Protein AF-P44178-F1 (afdb_monomer)

Mean predicted aligned error: 12.6 Å

Radius of gyration: 44.87 Å; Cα contacts (8 Å, |Δi|>4): 166; chains: 1; bounding box: 112×37×125 Å

Organism: Haemophilus influenzae (strain ATCC 51907 / DSM 11121 / KW20 / Rd) (NCBI:txid71421)

Foldseek 3Di:
DVVVVVVVVVVVVVVVVVDDDDPDDPDLVVFDQDAPVDDGDAAEDLDLPDPDRRHDYDPNSVVVNVVVVVVVVVVVVPDFDPDDDDDDDDDDDDPDDDDDPAWDWDDPDPVQVVQLFTFTFDDDPFKTWTFTDGSNDTDWIWIQTPVRFTDIPNHTDQDPVNVVVVVVVVVVVVVVVVVVVD

Secondary structure (DSSP, 8-state):
-HHHHHHHHHHHHHHHTTSS--SS---TTSSPBP-SSS--B-EEE--SS---SSEEEPHHHHHHHHHHHHHHHHHHHTSPPSSS-----S----SS----SS-EEE-SSHHHHHHT-EEEEEE-SSEEEEEEEETTEEEEEEEEETTS-EEETTEE---HHHHHHHHHHHHHHHHHHHHHT-

InterPro domains:
  IPR005068 Bacteriophage lambda, Tail fiber protein, repeat-2 [PF03406] (35-76)

Nearest PDB structures (foldseek):
  2ol7-assembly2_B  TM=6.937E-01  e=7.642E+00  Borreliella burgdorferi
  7t4q-assembly1_A  TM=5.386E-01  e=5.289E+00  Human betaherpesvirus 5

Sequence (182 aa):
MKAFLHHLQNEAKLIISLTYCVDGEFALNEIARATLQQYGIVQLSSATNSDSETEAATSKAVKTAYDKAVEAKTTADGKVGLNGNESINGEKTFENRIVAKRNIRISDSPHYASRGDYLNIGANNGDCWFEYKLSNQEIGTLRMHANGDLTYKRQKIYLKMDCWQAIHKRKLKVFTAKRKKR

Solvent-accessible surface area (backbone atoms only — not comparable to full-atom values): 11175 Å² total; per-residue (Å²): 110,72,69,60,56,55,50,54,55,52,56,52,55,61,57,41,72,78,55,77,80,81,84,73,78,89,52,78,86,78,54,48,65,29,48,99,89,38,84,52,58,62,50,79,35,67,60,80,83,68,88,61,79,54,47,41,73,32,73,65,14,55,47,54,52,49,54,52,52,51,54,52,49,58,56,54,73,74,53,84,77,96,72,85,90,83,86,82,82,78,90,82,85,75,96,61,90,85,84,70,98,57,66,49,76,47,52,98,44,73,70,39,47,74,57,32,26,27,43,39,39,43,72,61,101,54,37,36,38,48,29,40,25,54,68,70,38,86,75,48,38,42,33,44,36,77,88,70,50,40,25,48,78,86,39,76,59,73,51,76,67,55,48,50,53,53,51,51,53,51,54,49,52,55,51,53,55,56,58,74,76,106

Structure (mmCIF, N/CA/C/O backbone):
data_AF-P44178-F1
#
_entry.id   AF-P44178-F1
#
loop_
_atom_site.group_PDB
_atom_site.id
_atom_site.type_symbol
_atom_site.label_atom_id
_atom_site.label_alt_id
_atom_site.label_comp_id
_atom_site.label_asym_id
_atom_site.label_entity_id
_atom_site.label_seq_id
_atom_site.pdbx_PDB_ins_code
_atom_site.Cartn_x
_atom_site.Cartn_y
_atom_site.Cartn_z
_atom_site.occupancy
_atom_site.B_iso_or_equiv
_atom_site.auth_seq_id
_atom_site.auth_comp_id
_atom_site.auth_asym_id
_atom_site.auth_atom_id
_atom_site.pdbx_PDB_model_num
ATOM 1 N N . MET A 1 1 ? -69.342 0.543 69.132 1.00 63.81 1 MET A N 1
ATOM 2 C CA . MET A 1 1 ? -68.223 -0.429 69.065 1.00 63.81 1 MET A CA 1
ATOM 3 C C . MET A 1 1 ? -67.995 -0.967 67.646 1.00 63.81 1 MET A C 1
ATOM 5 O O . MET A 1 1 ? -66.998 -0.578 67.062 1.00 63.81 1 MET A O 1
ATOM 9 N N . LYS A 1 2 ? -68.898 -1.755 67.026 1.00 71.88 2 LYS A N 1
ATOM 10 C CA . LYS A 1 2 ? -68.687 -2.317 65.662 1.00 71.88 2 LYS A CA 1
ATOM 11 C C . LYS A 1 2 ? -68.423 -1.285 64.547 1.00 71.88 2 LYS A C 1
ATOM 13 O O . LYS A 1 2 ? -67.533 -1.500 63.737 1.00 71.88 2 LYS A O 1
ATOM 18 N N . ALA A 1 3 ? -69.146 -0.162 64.528 1.00 71.62 3 ALA A N 1
ATOM 19 C CA . ALA A 1 3 ? -68.955 0.883 63.511 1.00 71.62 3 ALA A CA 1
ATOM 20 C C . ALA A 1 3 ? -67.572 1.559 63.595 1.00 71.62 3 ALA A C 1
ATOM 22 O O . ALA A 1 3 ? -66.962 1.854 62.573 1.00 71.62 3 ALA A O 1
ATOM 23 N N . PHE A 1 4 ? -67.051 1.736 64.812 1.00 74.62 4 PHE A N 1
ATOM 24 C CA . PHE A 1 4 ? -65.716 2.291 65.037 1.00 74.62 4 PHE A CA 1
ATOM 25 C C . PHE A 1 4 ? -64.626 1.308 64.592 1.00 74.62 4 PHE A C 1
ATOM 27 O O . PHE A 1 4 ? -63.661 1.701 63.949 1.00 74.62 4 PHE A O 1
ATOM 34 N N . LEU A 1 5 ? -64.831 0.008 64.835 1.00 71.25 5 LEU A N 1
ATOM 35 C CA . LEU A 1 5 ? -63.924 -1.038 64.360 1.00 71.25 5 LEU A CA 1
ATOM 36 C C . LEU A 1 5 ? -63.833 -1.070 62.820 1.00 71.25 5 LEU A C 1
ATOM 38 O O . LEU A 1 5 ? -62.744 -1.197 62.273 1.00 71.25 5 LEU A O 1
ATOM 42 N N . HIS A 1 6 ? -64.962 -0.894 62.125 1.00 65.69 6 HIS A N 1
ATOM 43 C CA . HIS A 1 6 ? -65.018 -0.935 60.659 1.00 65.69 6 HIS A CA 1
ATOM 44 C C . HIS A 1 6 ? -64.406 0.310 59.992 1.00 65.69 6 HIS A C 1
ATOM 46 O O . HIS A 1 6 ? -63.843 0.218 58.905 1.00 65.69 6 HIS A O 1
ATOM 52 N N . HIS A 1 7 ? -64.494 1.478 60.636 1.00 73.88 7 HIS A N 1
ATOM 53 C CA . HIS A 1 7 ? -63.873 2.711 60.142 1.00 73.88 7 HIS A CA 1
ATOM 54 C C . HIS A 1 7 ? -62.340 2.654 60.244 1.00 73.88 7 HIS A C 1
ATOM 56 O O . HIS A 1 7 ? -61.647 2.935 59.270 1.00 73.88 7 HIS A O 1
ATOM 62 N N . LEU A 1 8 ? -61.825 2.162 61.375 1.00 72.38 8 LEU A N 1
ATOM 63 C CA . LEU A 1 8 ? -60.389 2.004 61.635 1.00 72.38 8 LEU A CA 1
ATOM 64 C C . LEU A 1 8 ? -59.741 0.984 60.683 1.00 72.38 8 LEU A C 1
ATOM 66 O O . LEU A 1 8 ? -58.627 1.193 60.209 1.00 72.38 8 LEU A O 1
ATOM 70 N N . GLN A 1 9 ? -60.457 -0.092 60.343 1.00 72.69 9 GLN A N 1
ATOM 71 C CA . GLN A 1 9 ? -60.005 -1.055 59.332 1.00 72.69 9 GLN A CA 1
ATOM 72 C C . GLN A 1 9 ? -59.899 -0.439 57.929 1.00 72.69 9 GLN A C 1
ATOM 74 O O . GLN A 1 9 ? -59.036 -0.846 57.154 1.00 72.69 9 GLN A O 1
ATOM 79 N N . ASN A 1 10 ? -60.750 0.535 57.594 1.00 62.62 10 ASN A N 1
ATOM 80 C CA . ASN A 1 10 ? -60.779 1.147 56.266 1.00 62.62 10 ASN A CA 1
ATOM 81 C C . ASN A 1 10 ? -59.665 2.194 56.087 1.00 62.62 10 ASN A C 1
ATOM 83 O O . ASN A 1 10 ? -59.027 2.234 55.037 1.00 62.62 10 ASN A O 1
ATOM 87 N N . GLU A 1 11 ? -59.371 2.985 57.125 1.00 58.62 11 GLU A N 1
ATOM 88 C CA . GLU A 1 11 ? -58.239 3.926 57.108 1.00 58.62 11 GLU A CA 1
ATOM 89 C C . GLU A 1 11 ? -56.886 3.200 57.097 1.00 58.62 11 GLU A C 1
ATOM 91 O O . GLU A 1 11 ? -55.988 3.580 56.346 1.00 58.62 11 GLU A O 1
ATOM 96 N N . ALA A 1 12 ? -56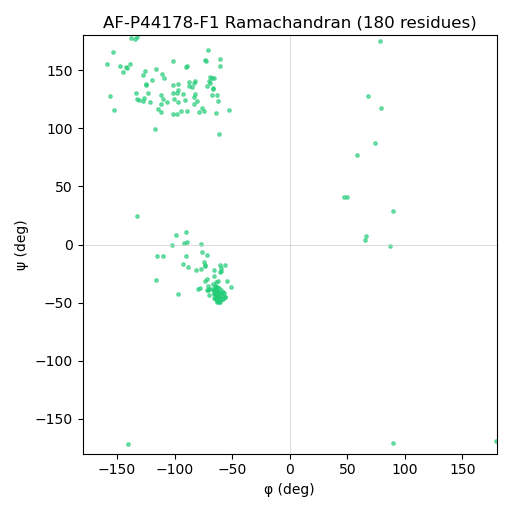.759 2.088 57.833 1.00 55.16 12 ALA A N 1
ATOM 97 C CA . ALA A 1 12 ? -55.563 1.247 57.782 1.00 55.16 12 ALA A CA 1
ATOM 98 C C . ALA A 1 12 ? -55.327 0.659 56.378 1.00 55.16 12 ALA A C 1
ATOM 100 O O . ALA A 1 12 ? -54.190 0.609 55.910 1.00 55.16 12 ALA A O 1
ATOM 101 N N . LYS A 1 13 ? -56.401 0.280 55.669 1.00 55.25 13 LYS A N 1
ATOM 102 C CA . LYS A 1 13 ? -56.328 -0.223 54.287 1.00 55.25 13 LYS A CA 1
ATOM 103 C C . LYS A 1 13 ? -55.800 0.829 53.307 1.00 55.25 13 LYS A C 1
ATOM 105 O O . LYS A 1 13 ? -55.048 0.488 52.399 1.00 55.25 13 LYS A O 1
ATOM 110 N N . LEU A 1 14 ? -56.166 2.098 53.503 1.00 51.22 14 LEU A N 1
ATOM 111 C CA . LEU A 1 14 ? -55.719 3.202 52.651 1.00 51.22 14 LEU A CA 1
ATOM 112 C C . LEU A 1 14 ? -54.228 3.527 52.863 1.00 51.22 14 LEU A C 1
ATOM 114 O O . LEU A 1 14 ? -53.526 3.844 51.906 1.00 51.22 14 LEU A O 1
ATOM 118 N N . ILE A 1 15 ? -53.734 3.416 54.101 1.00 51.62 15 ILE A N 1
ATOM 119 C CA . ILE A 1 15 ? -52.347 3.759 54.462 1.00 51.62 15 ILE A CA 1
ATOM 120 C C . ILE A 1 15 ? -51.360 2.654 54.049 1.00 51.62 15 ILE A C 1
ATOM 122 O O . ILE A 1 15 ? -50.275 2.963 53.555 1.00 51.62 15 ILE A O 1
ATOM 126 N N . ILE A 1 16 ? -51.745 1.378 54.167 1.00 48.31 16 ILE A N 1
ATOM 127 C CA . ILE A 1 16 ? -50.909 0.239 53.735 1.00 48.31 16 ILE A CA 1
ATOM 128 C C . ILE A 1 16 ? -50.724 0.237 52.205 1.00 48.31 16 ILE A C 1
ATOM 130 O O . ILE A 1 16 ? -49.679 -0.158 51.700 1.00 48.31 16 ILE A O 1
ATOM 134 N N . SER A 1 17 ? -51.673 0.790 51.440 1.00 48.38 17 SER A N 1
ATOM 135 C CA . SER A 1 17 ? -51.532 0.888 49.981 1.00 48.38 17 SER A CA 1
ATOM 136 C C . SER A 1 17 ? -50.394 1.809 49.517 1.00 48.38 17 SER A C 1
ATOM 138 O O . SER A 1 17 ? -49.956 1.667 48.377 1.00 48.38 17 SER A O 1
ATOM 140 N N . LEU A 1 18 ? -49.919 2.754 50.341 1.00 46.56 18 LEU A N 1
ATOM 141 C CA . LEU A 1 18 ? -48.827 3.653 49.939 1.00 46.56 18 LEU A CA 1
ATOM 142 C C . LEU A 1 18 ? -47.438 3.085 50.242 1.00 46.56 18 LEU A C 1
ATOM 144 O O . LEU A 1 18 ? -46.444 3.549 49.686 1.00 46.56 18 LEU A O 1
ATOM 148 N N . THR A 1 19 ? -47.357 2.102 51.136 1.00 44.50 19 THR A N 1
ATOM 149 C CA . THR A 1 19 ? -46.082 1.580 51.611 1.00 44.50 19 THR A CA 1
ATOM 150 C C . THR A 1 19 ? -46.294 0.128 52.031 1.00 44.50 19 THR A C 1
ATOM 152 O O . THR A 1 19 ? -47.012 -0.120 52.987 1.00 44.50 19 THR A O 1
ATOM 155 N N . TYR A 1 20 ? -45.632 -0.785 51.314 1.00 45.12 20 TYR A N 1
ATOM 156 C CA . TYR A 1 20 ? -45.383 -2.202 51.620 1.00 45.12 20 TYR A CA 1
ATOM 157 C C . TYR A 1 20 ? -46.554 -3.219 51.642 1.00 45.12 20 TYR A C 1
ATOM 159 O O . TYR A 1 20 ? -47.508 -3.137 52.404 1.00 45.12 20 TYR A O 1
ATOM 167 N N . CYS A 1 21 ? -46.302 -4.289 50.873 1.00 42.03 21 CYS A N 1
ATOM 168 C CA . CYS A 1 21 ? -46.842 -5.650 50.958 1.00 42.03 21 CYS A CA 1
ATOM 169 C C . CYS A 1 21 ? -48.288 -5.853 50.488 1.00 42.03 21 CYS A C 1
ATOM 171 O O . CYS A 1 21 ? -49.218 -5.888 51.287 1.00 42.03 21 CYS A O 1
ATOM 173 N N . VAL A 1 22 ? -48.461 -6.103 49.185 1.00 44.97 22 VAL A N 1
ATOM 174 C CA . VAL A 1 22 ? -49.639 -6.842 48.715 1.00 44.97 22 VAL A CA 1
ATOM 175 C C . VAL A 1 22 ? -49.405 -8.313 49.047 1.00 44.97 22 VAL A C 1
ATOM 177 O O . VAL A 1 22 ? -48.421 -8.914 48.606 1.00 44.97 22 VAL A O 1
ATOM 180 N N . ASP A 1 23 ? -50.275 -8.858 49.888 1.00 49.91 23 ASP A N 1
ATOM 181 C CA . ASP A 1 23 ? -50.425 -10.288 50.102 1.00 49.91 23 ASP A CA 1
ATOM 182 C C . ASP A 1 23 ? -50.636 -10.988 48.752 1.00 49.91 23 ASP A C 1
ATOM 184 O O . ASP A 1 23 ? -51.658 -10.778 48.106 1.00 49.91 23 ASP A O 1
ATOM 188 N N . GLY A 1 24 ? -49.691 -11.841 48.354 1.00 49.38 24 GLY A N 1
ATOM 189 C CA . GLY A 1 24 ? -49.878 -12.807 47.272 1.00 49.38 24 GLY A CA 1
ATOM 190 C C . GLY A 1 24 ? -49.761 -12.234 45.857 1.00 49.38 24 GLY A C 1
ATOM 191 O O . G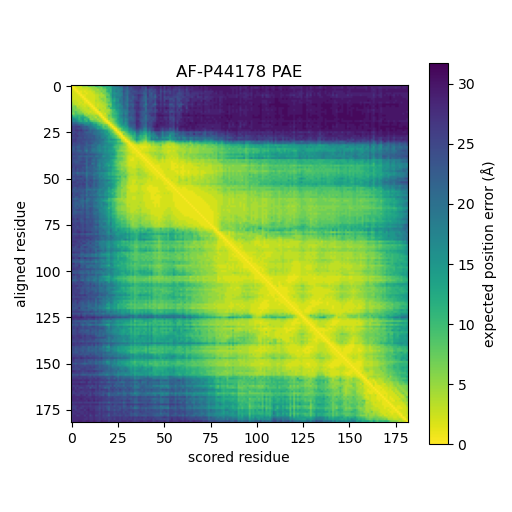LY A 1 24 ? -50.571 -11.435 45.417 1.00 49.38 24 GLY A O 1
ATOM 192 N N . GLU A 1 25 ? -48.770 -12.741 45.122 1.00 53.00 25 GLU A N 1
ATOM 193 C CA . GLU A 1 25 ? -48.766 -12.788 43.654 1.00 53.00 25 GLU A CA 1
ATOM 194 C C . GLU A 1 25 ? -48.906 -11.432 42.933 1.00 53.00 25 GLU A C 1
ATOM 196 O O . GLU A 1 25 ? -49.925 -11.150 42.314 1.00 53.00 25 GLU A O 1
ATOM 201 N N . PHE A 1 26 ? -47.825 -10.639 42.870 1.00 57.00 26 PHE A N 1
ATOM 202 C CA . PHE A 1 26 ? -47.647 -9.758 41.708 1.00 57.00 26 PHE A CA 1
ATOM 203 C C . PHE A 1 26 ? -47.539 -10.659 40.476 1.00 57.00 26 PHE A C 1
ATOM 205 O O . PHE A 1 26 ? -46.475 -11.217 40.184 1.00 57.00 26 PHE A O 1
ATOM 212 N N . ALA A 1 27 ? -48.647 -10.878 39.784 1.00 60.50 27 ALA A N 1
ATOM 213 C CA . ALA A 1 27 ? -48.617 -11.616 38.542 1.00 60.50 27 ALA A CA 1
ATOM 214 C C . ALA A 1 27 ? -47.840 -10.777 37.509 1.00 60.50 27 ALA A C 1
ATOM 216 O O . ALA A 1 27 ? -48.019 -9.567 37.393 1.00 60.50 27 ALA A O 1
ATOM 217 N N . LEU A 1 28 ? -46.931 -11.407 36.753 1.00 63.59 28 LEU A N 1
ATOM 218 C CA . LEU A 1 28 ? -46.076 -10.715 35.769 1.00 63.59 28 LEU A CA 1
ATOM 219 C C . LEU A 1 28 ? -46.873 -9.914 34.718 1.00 63.59 28 LEU A C 1
ATOM 221 O O . LEU A 1 28 ? -46.307 -9.052 34.055 1.00 63.59 28 LEU A O 1
ATOM 225 N N . ASN A 1 29 ? -48.170 -10.194 34.558 1.00 70.50 29 ASN A N 1
ATOM 226 C CA . ASN A 1 29 ? -49.093 -9.467 33.684 1.00 70.50 29 ASN A CA 1
ATOM 227 C C . ASN A 1 29 ? -49.516 -8.085 34.225 1.00 70.50 29 ASN A C 1
ATOM 229 O O . ASN A 1 29 ? -50.043 -7.293 33.447 1.00 70.50 29 ASN A O 1
ATOM 233 N N . GLU A 1 30 ? -49.299 -7.784 35.510 1.00 75.31 30 GLU A N 1
ATOM 234 C CA . GLU A 1 30 ? -49.622 -6.484 36.117 1.00 75.31 30 GLU A CA 1
ATOM 235 C C . GLU A 1 30 ? -48.546 -5.423 35.845 1.00 75.31 30 GLU A C 1
ATOM 237 O O . GLU A 1 30 ? -48.825 -4.224 35.879 1.00 75.31 30 GLU A O 1
ATOM 242 N N . ILE A 1 31 ? -47.315 -5.846 35.532 1.00 83.25 31 ILE A N 1
ATOM 243 C CA . ILE A 1 31 ? -46.226 -4.939 35.166 1.00 83.25 31 ILE A CA 1
ATOM 244 C C . ILE A 1 31 ? -46.237 -4.752 33.650 1.00 83.25 31 ILE A C 1
ATOM 246 O O . ILE A 1 31 ? -46.159 -5.708 32.879 1.00 83.25 31 ILE A O 1
ATOM 250 N N . ALA A 1 32 ? -46.313 -3.498 33.209 1.00 87.50 32 ALA A N 1
ATOM 251 C CA . ALA A 1 32 ? -46.278 -3.182 31.791 1.00 87.50 32 ALA A CA 1
ATOM 252 C C . ALA A 1 32 ? -44.971 -3.652 31.126 1.00 87.50 32 ALA A C 1
ATOM 254 O O . ALA A 1 32 ? -43.911 -3.746 31.747 1.00 87.50 32 ALA A O 1
ATOM 255 N N . ARG A 1 33 ? -45.043 -3.923 29.824 1.00 89.31 33 ARG A N 1
ATOM 256 C CA . ARG A 1 33 ? -43.863 -4.169 28.981 1.00 89.31 33 ARG A CA 1
ATOM 257 C C . ARG A 1 33 ? -43.076 -2.873 28.814 1.00 89.31 33 ARG A C 1
ATOM 259 O O . ARG A 1 33 ? -43.675 -1.817 28.617 1.00 89.31 33 ARG A O 1
ATOM 266 N N . ALA A 1 34 ? -41.750 -2.963 28.881 1.00 92.31 34 ALA A N 1
ATOM 267 C CA . ALA A 1 34 ? -40.906 -1.795 28.675 1.00 92.31 34 ALA A CA 1
ATOM 268 C C . ALA A 1 34 ? -40.990 -1.307 27.222 1.00 92.31 34 ALA A C 1
ATOM 270 O O . ALA A 1 34 ? -41.048 -2.103 26.283 1.00 92.31 34 ALA A O 1
ATOM 271 N N . THR A 1 35 ? -40.957 0.009 27.052 1.00 92.44 35 THR A N 1
ATOM 272 C CA . THR A 1 35 ? -40.792 0.695 25.766 1.00 92.44 35 THR A CA 1
ATOM 273 C C . THR A 1 35 ? -39.824 1.862 25.958 1.00 92.44 35 THR A C 1
ATOM 275 O O . THR A 1 35 ? -39.421 2.164 27.081 1.00 92.44 35 THR A O 1
ATOM 278 N N . LEU A 1 36 ? -39.497 2.589 24.888 1.00 92.06 36 LEU A N 1
ATOM 279 C CA . LEU A 1 36 ? -38.695 3.815 24.989 1.00 92.06 36 LEU A CA 1
ATOM 280 C C . LEU A 1 36 ? -39.340 4.909 25.866 1.00 92.06 36 LEU A C 1
ATOM 282 O O . LEU A 1 36 ? -38.640 5.810 26.320 1.00 92.06 36 LEU A O 1
ATOM 286 N N . GLN A 1 37 ? -40.658 4.854 26.094 1.00 93.44 37 GLN A N 1
ATOM 287 C CA . GLN A 1 37 ? -41.413 5.870 26.845 1.00 93.44 37 GLN A CA 1
ATOM 288 C C . GLN A 1 37 ? -42.022 5.344 28.152 1.00 93.44 37 GLN A C 1
ATOM 290 O O . GLN A 1 37 ? -42.523 6.129 28.954 1.00 93.44 37 GLN A O 1
ATOM 295 N N . GLN A 1 38 ? -41.999 4.029 28.375 1.00 91.25 38 GLN A N 1
ATOM 296 C CA . GLN A 1 38 ? -42.651 3.382 29.508 1.00 91.25 38 GLN A CA 1
ATOM 297 C C . GLN A 1 38 ? -41.696 2.397 30.176 1.00 91.25 38 GLN A C 1
ATOM 299 O O . GLN A 1 38 ? -41.191 1.473 29.539 1.00 91.25 38 GLN A O 1
ATOM 304 N N . TYR A 1 39 ? -41.486 2.564 31.480 1.00 90.56 39 TYR A N 1
ATOM 305 C CA . TYR A 1 39 ? -40.768 1.586 32.293 1.00 90.56 39 TYR A CA 1
ATOM 306 C C . TYR A 1 39 ? -41.549 0.269 32.375 1.00 90.56 39 TYR A C 1
ATOM 308 O O . TYR A 1 39 ? -42.777 0.277 32.467 1.00 90.56 39 TYR A O 1
ATOM 316 N N . GLY A 1 40 ? -40.842 -0.860 32.370 1.00 92.44 40 GLY A N 1
ATOM 317 C CA . GLY A 1 40 ? -41.477 -2.172 32.380 1.00 92.44 40 GLY A CA 1
ATOM 318 C C . GLY A 1 40 ? -40.499 -3.344 32.348 1.00 92.44 40 GLY A C 1
ATOM 319 O O . GLY A 1 40 ? -39.291 -3.162 32.501 1.00 92.44 40 GLY A O 1
ATOM 320 N N . ILE A 1 41 ? -41.028 -4.548 32.121 1.00 91.56 41 ILE A N 1
ATOM 321 C CA . ILE A 1 41 ? -40.237 -5.779 31.952 1.00 91.56 41 ILE A CA 1
ATOM 322 C C . ILE A 1 41 ? -39.845 -5.950 30.478 1.00 91.56 41 ILE A C 1
ATOM 324 O O . ILE A 1 41 ? -40.656 -5.712 29.581 1.00 91.56 41 ILE A O 1
ATOM 328 N N . VAL A 1 42 ? -38.609 -6.396 30.241 1.00 93.00 42 VAL A N 1
ATOM 329 C CA . VAL A 1 42 ? -38.058 -6.745 28.920 1.00 93.00 42 VAL A CA 1
ATOM 330 C C . VAL A 1 42 ? -37.829 -8.250 28.806 1.00 93.00 42 VAL A C 1
ATOM 332 O O . VAL A 1 42 ? -37.453 -8.905 29.779 1.00 93.00 42 VAL A O 1
ATOM 335 N N . GLN A 1 43 ? -37.996 -8.798 27.602 1.00 94.56 43 GLN A N 1
ATOM 336 C CA . GLN A 1 43 ? -37.511 -10.140 27.279 1.00 94.56 43 GLN A CA 1
ATOM 337 C C . GLN A 1 43 ? -36.025 -10.065 26.910 1.00 94.56 43 GLN A C 1
ATOM 339 O O . GLN A 1 43 ? -35.593 -9.144 26.220 1.00 94.56 43 GLN A O 1
ATOM 344 N N . LEU A 1 44 ? -35.221 -11.020 27.376 1.00 97.06 44 LEU A N 1
ATOM 345 C CA . LEU A 1 44 ? -33.806 -11.080 27.019 1.00 97.06 44 LEU A CA 1
ATOM 346 C C . LEU A 1 44 ? -33.613 -11.821 25.698 1.00 97.06 44 LEU A C 1
ATOM 348 O O . LEU A 1 44 ? -34.149 -12.912 25.508 1.00 97.06 44 LEU A O 1
ATOM 352 N N . SER A 1 45 ? -32.773 -11.269 24.830 1.00 97.81 45 SER A N 1
ATOM 353 C CA . SER A 1 45 ? -32.438 -11.860 23.539 1.00 97.81 45 SER A CA 1
ATOM 354 C C . SER A 1 45 ? -30.933 -12.025 23.388 1.00 97.81 45 SER A C 1
ATOM 356 O O . SER A 1 45 ? -30.143 -11.157 23.760 1.00 97.81 45 SER A O 1
ATOM 358 N N . SER A 1 46 ? -30.517 -13.175 22.857 1.00 97.81 46 SER A N 1
ATOM 359 C CA . SER A 1 46 ? -29.107 -13.447 22.534 1.00 97.81 46 SER A CA 1
ATOM 360 C C . SER A 1 46 ? -28.780 -13.234 21.053 1.00 97.81 46 SER A C 1
ATOM 362 O O . SER A 1 46 ? -27.690 -13.602 20.616 1.00 97.81 46 SER A O 1
ATOM 364 N N . ALA A 1 47 ? -29.714 -12.678 20.278 1.00 97.81 47 ALA A N 1
ATOM 365 C CA . ALA A 1 47 ? -29.483 -12.318 18.886 1.00 97.81 47 ALA A CA 1
ATOM 366 C C . ALA A 1 47 ? -28.521 -11.120 18.782 1.00 97.81 47 ALA A C 1
ATOM 368 O O . ALA A 1 47 ? -28.603 -10.178 19.565 1.00 97.81 47 ALA A O 1
ATOM 369 N N . THR A 1 48 ? -27.616 -11.147 17.800 1.00 97.06 48 THR A N 1
ATOM 370 C CA . THR A 1 48 ? -26.645 -10.065 17.527 1.00 97.06 48 THR A CA 1
ATOM 371 C C . THR A 1 48 ? -27.034 -9.182 16.340 1.00 97.06 48 THR A C 1
ATOM 373 O O . THR A 1 48 ? -26.293 -8.277 15.978 1.00 97.06 48 THR A O 1
ATOM 376 N N . ASN A 1 49 ? -28.164 -9.480 15.704 1.00 95.81 49 ASN A N 1
ATOM 377 C CA . ASN A 1 49 ? -28.710 -8.811 14.523 1.00 95.81 49 ASN A CA 1
ATOM 378 C C . ASN A 1 49 ? -30.208 -8.499 14.701 1.00 95.81 49 ASN A C 1
ATOM 380 O O . ASN A 1 49 ? -30.945 -8.475 13.721 1.00 95.81 49 ASN A O 1
ATOM 384 N N . SER A 1 50 ? -30.672 -8.374 15.950 1.00 95.19 50 SER A N 1
ATOM 385 C CA . SER A 1 50 ? -32.063 -8.028 16.246 1.00 95.19 50 SER A CA 1
ATOM 386 C C . SER A 1 50 ? -32.252 -6.518 16.157 1.00 95.19 50 SER A C 1
ATOM 388 O O . SER A 1 50 ? -31.524 -5.779 16.816 1.00 95.19 50 SER A O 1
ATOM 390 N N . ASP A 1 51 ? -33.264 -6.091 15.405 1.00 95.19 51 ASP A N 1
ATOM 391 C CA . ASP A 1 51 ? -33.747 -4.705 15.366 1.00 95.19 51 ASP A CA 1
ATOM 392 C C . ASP A 1 51 ? -34.858 -4.451 16.417 1.00 95.19 51 ASP A C 1
ATOM 394 O O . ASP A 1 51 ? -35.558 -3.443 16.359 1.00 95.19 51 ASP A O 1
ATOM 398 N N . SER A 1 52 ? -35.089 -5.386 17.355 1.00 94.19 52 SER A N 1
ATOM 399 C CA . SER A 1 52 ? -36.160 -5.278 18.360 1.00 94.19 52 SER A CA 1
ATOM 400 C C . SER A 1 52 ? -35.907 -4.150 19.361 1.00 94.19 52 SER A C 1
ATOM 402 O O . SER A 1 52 ? -34.888 -4.132 20.045 1.00 94.19 52 SER A O 1
ATOM 404 N N . GLU A 1 53 ? -36.901 -3.279 19.543 1.00 93.25 53 GLU A N 1
ATOM 405 C CA . GLU A 1 53 ? -36.920 -2.254 20.600 1.00 93.25 53 GLU A CA 1
ATOM 406 C C . GLU A 1 53 ? -37.604 -2.732 21.901 1.00 93.25 53 GLU A C 1
ATOM 408 O O . GLU A 1 53 ? -37.742 -1.966 22.852 1.00 93.25 53 GLU A O 1
ATOM 413 N N . THR A 1 54 ? -38.062 -3.991 21.954 1.00 91.81 54 THR A N 1
ATOM 414 C CA . THR A 1 54 ? -38.785 -4.567 23.117 1.00 91.81 54 THR A CA 1
ATOM 415 C C . THR A 1 54 ? -37.983 -5.622 23.879 1.00 91.81 54 THR A C 1
ATOM 417 O O . THR A 1 54 ? -38.375 -6.049 24.969 1.00 91.81 54 THR A O 1
ATOM 420 N N . GLU A 1 55 ? -36.855 -6.049 23.314 1.00 94.75 55 GLU A N 1
ATOM 421 C CA . GLU A 1 55 ? -35.953 -7.025 23.912 1.00 94.75 55 GLU A CA 1
ATOM 422 C C . GLU A 1 55 ? -34.658 -6.349 24.364 1.00 94.75 55 GLU A C 1
ATOM 424 O O . GLU A 1 55 ? -34.131 -5.471 23.686 1.00 94.75 55 GLU A O 1
ATOM 429 N N . ALA A 1 56 ? -34.102 -6.796 25.488 1.00 95.38 56 ALA A N 1
ATOM 430 C CA . ALA A 1 56 ? -32.774 -6.379 25.921 1.00 95.38 56 ALA A CA 1
ATOM 431 C C . ALA A 1 56 ? -31.716 -7.410 25.505 1.00 95.38 56 ALA A C 1
ATOM 433 O O . ALA A 1 56 ? -31.911 -8.623 25.636 1.00 95.38 56 ALA A O 1
ATOM 434 N N . ALA A 1 57 ? -30.566 -6.927 25.033 1.00 97.31 57 ALA A N 1
ATOM 435 C CA . ALA A 1 57 ? -29.443 -7.782 24.667 1.00 97.31 57 ALA A CA 1
ATOM 436 C C . ALA A 1 57 ? -28.843 -8.479 25.901 1.00 97.31 57 ALA A C 1
ATOM 438 O O . ALA A 1 57 ? -28.564 -7.847 26.922 1.00 97.31 57 ALA A O 1
ATOM 439 N N . THR A 1 58 ? -28.588 -9.785 25.801 1.00 98.12 58 THR A N 1
ATOM 440 C CA . THR A 1 58 ? -27.828 -10.515 26.826 1.00 98.12 58 THR A CA 1
ATOM 441 C C . THR A 1 58 ? -26.341 -10.158 26.777 1.00 98.12 58 THR A C 1
ATOM 443 O O . THR A 1 58 ? -25.800 -9.784 25.733 1.00 98.12 58 THR A O 1
ATOM 446 N N . SER A 1 59 ? -25.624 -10.378 27.885 1.00 98.25 59 SER A N 1
ATOM 447 C CA . SER A 1 59 ? -24.154 -10.278 27.918 1.00 98.25 59 SER A CA 1
ATOM 448 C C . SER A 1 59 ? -23.481 -11.160 26.859 1.00 98.25 59 SER A C 1
ATOM 450 O O . SER A 1 59 ? -22.442 -10.792 26.313 1.00 98.25 59 SER A O 1
ATOM 452 N N . LYS A 1 60 ? -24.101 -12.298 26.518 1.00 98.12 60 LYS A N 1
ATOM 453 C CA . LYS A 1 60 ? -23.671 -13.180 25.430 1.00 98.12 60 LYS A CA 1
ATOM 454 C C . LYS A 1 60 ? -23.744 -12.481 24.068 1.00 98.12 60 LYS A C 1
ATOM 456 O O . LYS A 1 60 ? -22.748 -12.510 23.353 1.00 98.12 60 LYS A O 1
ATOM 461 N N . ALA A 1 61 ? -24.868 -11.839 23.728 1.00 98.31 61 ALA A N 1
ATOM 462 C CA . ALA A 1 61 ? -25.003 -11.098 22.468 1.00 98.31 61 ALA A CA 1
ATOM 463 C C . ALA A 1 61 ? -23.955 -9.979 22.356 1.00 98.31 61 ALA A C 1
ATOM 465 O O . ALA A 1 61 ? -23.252 -9.885 21.349 1.00 98.31 61 ALA A O 1
ATOM 466 N N . VAL A 1 62 ? -23.786 -9.189 23.422 1.00 98.25 62 VAL A N 1
ATOM 467 C CA . VAL A 1 62 ? -22.799 -8.096 23.467 1.00 98.25 62 VAL A CA 1
ATOM 468 C C . VAL A 1 62 ? -21.376 -8.626 23.291 1.00 98.25 62 VAL A C 1
ATOM 470 O O . VAL A 1 62 ? -20.615 -8.085 22.490 1.00 98.25 62 VAL A O 1
ATOM 473 N N . LYS A 1 63 ? -21.016 -9.717 23.981 1.00 98.25 63 LYS A N 1
ATOM 474 C CA . LYS A 1 63 ? -19.692 -10.332 23.842 1.00 98.25 63 LYS A CA 1
ATOM 475 C C . LYS A 1 63 ? -19.450 -10.832 22.418 1.00 98.25 63 LYS A C 1
ATOM 477 O O . LYS A 1 63 ? -18.390 -10.571 21.866 1.00 98.25 63 LYS A O 1
ATOM 482 N N . THR A 1 64 ? -20.415 -11.515 21.806 1.00 98.31 64 THR A N 1
ATOM 483 C CA . THR A 1 64 ? -20.271 -12.002 20.426 1.00 98.31 64 THR A CA 1
ATOM 484 C C . THR A 1 64 ? -20.080 -10.855 19.429 1.00 98.31 64 THR A C 1
ATOM 486 O O . THR A 1 64 ? -19.220 -10.954 18.554 1.00 98.31 64 THR A O 1
ATOM 489 N N . ALA A 1 65 ? -20.822 -9.753 19.575 1.00 98.00 65 ALA A N 1
ATOM 490 C CA . ALA A 1 65 ? -20.641 -8.564 18.741 1.00 98.00 65 ALA A CA 1
ATOM 491 C C . ALA A 1 65 ? -19.260 -7.915 18.950 1.00 98.00 65 ALA A C 1
ATOM 493 O O . ALA A 1 65 ? -18.584 -7.567 17.982 1.00 98.00 65 ALA A O 1
ATOM 494 N N . TYR A 1 66 ? -18.812 -7.809 20.205 1.00 98.50 66 TYR A N 1
ATOM 495 C CA . TYR A 1 66 ? -17.485 -7.298 20.547 1.00 98.50 66 TYR A CA 1
ATOM 496 C C . TYR A 1 66 ? -16.364 -8.158 19.952 1.00 98.50 66 TYR A C 1
ATOM 498 O O . TYR A 1 66 ? -15.468 -7.629 19.299 1.00 98.50 66 TYR A O 1
ATOM 506 N N . ASP A 1 67 ? -16.440 -9.482 20.110 1.00 98.44 67 ASP A N 1
ATOM 507 C CA . ASP A 1 67 ? -15.446 -10.416 19.575 1.00 98.44 67 ASP A CA 1
ATOM 508 C C . ASP A 1 67 ? -15.329 -10.273 18.042 1.00 98.44 67 ASP A C 1
ATOM 510 O O . ASP A 1 67 ? -14.222 -10.235 17.503 1.00 98.44 67 ASP A O 1
ATOM 514 N N . LYS A 1 68 ? -16.459 -10.104 17.334 1.00 98.06 68 LYS A N 1
ATOM 515 C CA . LYS A 1 68 ? -16.480 -9.847 15.883 1.00 98.06 68 LYS A CA 1
ATOM 516 C C . LYS A 1 68 ? -15.856 -8.504 15.500 1.00 98.06 68 LYS A C 1
ATOM 518 O O . LYS A 1 68 ? -15.142 -8.429 14.500 1.00 98.06 68 LYS A O 1
ATOM 523 N N . ALA A 1 69 ? -16.089 -7.456 16.287 1.00 98.44 69 ALA A N 1
ATOM 524 C CA . ALA A 1 69 ? -15.465 -6.153 16.068 1.00 98.44 69 ALA A CA 1
ATOM 525 C C . ALA A 1 69 ? -13.939 -6.204 16.276 1.00 98.44 69 ALA A C 1
ATOM 527 O O . ALA A 1 69 ? -13.189 -5.617 15.494 1.00 98.44 69 ALA A O 1
ATOM 528 N N . VAL A 1 70 ? -13.470 -6.946 17.285 1.00 98.50 70 VAL A N 1
ATOM 529 C CA . VAL A 1 70 ? -12.037 -7.171 17.528 1.00 98.50 70 VAL A CA 1
ATOM 530 C C . VAL A 1 70 ? -11.402 -7.949 16.374 1.00 98.50 70 VAL A C 1
ATOM 532 O O . VAL A 1 70 ? -10.377 -7.515 15.855 1.00 98.50 70 VAL A O 1
ATOM 535 N N . GLU A 1 71 ? -12.029 -9.036 15.913 1.00 98.38 71 GLU A N 1
ATOM 536 C CA . GLU A 1 71 ? -11.568 -9.826 14.758 1.00 98.38 71 GLU A CA 1
ATOM 537 C C . GLU A 1 71 ? -11.424 -8.961 13.491 1.00 98.38 71 GLU A C 1
ATOM 539 O O . GLU A 1 71 ? -10.399 -9.008 12.798 1.00 98.38 71 GLU A O 1
ATOM 544 N N . ALA A 1 72 ? -12.426 -8.118 13.216 1.00 98.38 72 ALA A N 1
ATOM 545 C CA . ALA A 1 72 ? -12.404 -7.190 12.091 1.00 98.38 72 ALA A CA 1
ATOM 546 C C . ALA A 1 72 ? -11.269 -6.161 12.217 1.00 98.38 72 ALA A C 1
ATOM 548 O O . ALA A 1 72 ? -10.535 -5.937 11.251 1.00 98.38 72 ALA A O 1
ATOM 549 N N . LYS A 1 73 ? -11.074 -5.581 13.410 1.00 98.25 73 LYS A N 1
ATOM 550 C CA . LYS A 1 73 ? -9.984 -4.633 13.679 1.00 98.25 73 LYS A CA 1
ATOM 551 C C . LYS A 1 73 ? -8.614 -5.284 13.486 1.00 98.25 73 LYS A C 1
ATOM 553 O O . LYS A 1 73 ? -7.788 -4.738 12.765 1.00 98.25 73 LYS A O 1
ATOM 558 N N . THR A 1 74 ? -8.379 -6.457 14.073 1.00 98.06 74 THR A N 1
ATOM 559 C CA . THR A 1 74 ? -7.106 -7.182 13.932 1.00 98.06 74 THR A CA 1
ATOM 560 C C . THR A 1 74 ? -6.803 -7.510 12.473 1.00 98.06 74 THR A C 1
ATOM 562 O O . THR A 1 74 ? -5.663 -7.382 12.032 1.00 98.06 74 THR A O 1
ATOM 565 N N . THR A 1 75 ? -7.822 -7.888 11.698 1.00 97.81 75 THR A N 1
ATOM 566 C CA . THR A 1 75 ? -7.662 -8.135 10.261 1.00 97.81 75 THR A CA 1
ATOM 567 C C . THR A 1 75 ? -7.279 -6.861 9.511 1.00 97.81 75 THR A C 1
ATOM 569 O O . THR A 1 75 ? -6.397 -6.915 8.655 1.00 97.81 75 THR A O 1
ATOM 572 N N . ALA A 1 76 ? -7.918 -5.729 9.826 1.00 96.94 76 ALA A N 1
ATOM 573 C CA . ALA A 1 76 ? -7.632 -4.435 9.209 1.00 96.94 76 ALA A CA 1
ATOM 574 C C . ALA A 1 76 ? -6.222 -3.922 9.548 1.00 96.94 76 ALA A C 1
ATOM 576 O O . ALA A 1 76 ? -5.516 -3.481 8.645 1.00 96.94 76 ALA A O 1
ATOM 577 N N . ASP A 1 77 ? -5.782 -4.069 10.802 1.00 95.12 77 ASP A N 1
ATOM 578 C CA . ASP A 1 77 ? -4.442 -3.675 11.267 1.00 95.12 77 ASP A CA 1
ATOM 579 C C . ASP A 1 77 ? -3.314 -4.433 10.528 1.00 95.12 77 ASP A C 1
ATOM 581 O O . ASP A 1 77 ? -2.184 -3.957 10.447 1.00 95.12 77 ASP A O 1
ATOM 585 N N . GLY A 1 78 ? -3.608 -5.612 9.965 1.00 94.44 78 GLY A N 1
ATOM 586 C CA . GLY A 1 78 ? -2.670 -6.409 9.168 1.00 94.44 78 GLY A CA 1
ATOM 587 C C . GLY A 1 78 ? -2.653 -6.097 7.665 1.00 94.44 78 GLY A C 1
ATOM 588 O O . GLY A 1 78 ? -1.964 -6.795 6.913 1.00 94.44 78 GLY A O 1
ATOM 589 N N . LYS A 1 79 ? -3.434 -5.120 7.186 1.00 95.12 79 LYS A N 1
ATOM 590 C CA . LYS A 1 79 ? -3.477 -4.719 5.768 1.00 95.12 79 LYS A CA 1
ATOM 591 C C . LYS A 1 79 ? -2.664 -3.449 5.522 1.00 95.12 79 LYS A C 1
ATOM 593 O O . LYS A 1 79 ? -2.431 -2.656 6.421 1.00 95.12 79 LYS A O 1
ATOM 598 N N . VAL A 1 80 ? -2.258 -3.260 4.268 1.00 95.38 80 VAL A N 1
ATOM 599 C CA . VAL A 1 80 ? -1.669 -2.001 3.790 1.00 95.38 80 VAL A CA 1
ATOM 600 C C . VAL A 1 80 ? -2.782 -1.006 3.460 1.00 95.38 80 VAL A C 1
ATOM 602 O O . VAL A 1 80 ? -3.814 -1.400 2.909 1.00 95.38 80 VAL A O 1
ATOM 605 N N . GLY A 1 81 ? -2.589 0.271 3.788 1.00 94.31 81 GLY A N 1
ATOM 606 C CA . GLY A 1 81 ? -3.544 1.326 3.461 1.00 94.31 81 GLY A CA 1
ATOM 607 C C . GLY A 1 81 ? -3.602 1.661 1.966 1.00 94.31 81 GLY A C 1
ATOM 608 O O . GLY A 1 81 ? -2.757 1.261 1.164 1.00 94.31 81 GLY A O 1
ATOM 609 N N . LEU A 1 82 ? -4.632 2.422 1.579 1.00 95.12 82 LEU A N 1
ATOM 610 C CA . LEU A 1 82 ? -4.826 2.913 0.203 1.00 95.12 82 LEU A CA 1
ATOM 611 C C . LEU A 1 82 ? -4.222 4.306 -0.033 1.00 95.12 82 LEU A C 1
ATOM 613 O O . LEU A 1 82 ? -4.074 4.726 -1.179 1.00 95.12 82 LEU A O 1
ATOM 617 N N . ASN A 1 83 ? -3.916 5.037 1.040 1.00 94.12 83 ASN A N 1
ATOM 618 C CA . ASN A 1 83 ? -3.434 6.414 1.010 1.00 94.12 83 ASN A CA 1
ATOM 619 C C . ASN A 1 83 ? -2.376 6.621 2.093 1.00 94.12 83 ASN A C 1
ATOM 621 O O . ASN A 1 83 ? -2.438 5.997 3.145 1.00 94.12 83 ASN A O 1
ATOM 625 N N . GLY A 1 84 ? -1.474 7.575 1.868 1.00 94.75 84 GLY A N 1
ATOM 626 C CA . GLY A 1 84 ? -0.380 7.861 2.792 1.00 94.75 84 GLY A CA 1
ATOM 627 C C . GLY A 1 84 ? 0.874 7.045 2.491 1.00 94.75 84 GLY A C 1
ATOM 628 O O . GLY A 1 84 ? 1.001 6.427 1.433 1.00 94.75 84 GLY A O 1
ATOM 629 N N . ASN A 1 85 ? 1.836 7.122 3.407 1.00 95.06 85 ASN A N 1
ATOM 630 C CA . ASN A 1 85 ? 3.095 6.395 3.303 1.00 95.06 85 ASN A CA 1
ATOM 631 C C . ASN A 1 85 ? 2.959 5.056 4.030 1.00 95.06 85 ASN A C 1
ATOM 633 O O . ASN A 1 85 ? 2.585 5.040 5.198 1.00 95.06 85 ASN A O 1
ATOM 637 N N . GLU A 1 86 ? 3.330 3.967 3.364 1.00 95.25 86 GLU A N 1
ATOM 638 C CA . GLU A 1 86 ? 3.245 2.604 3.895 1.00 95.25 86 GLU A CA 1
ATOM 639 C C . GLU A 1 86 ? 4.638 1.965 3.943 1.00 95.25 86 GLU A C 1
ATOM 641 O O . GLU A 1 86 ? 5.444 2.147 3.026 1.00 95.25 86 GLU A O 1
ATOM 646 N N . SER A 1 87 ? 4.917 1.195 4.996 1.00 94.81 87 SER A N 1
ATOM 647 C CA . SER A 1 87 ? 6.111 0.350 5.097 1.00 94.81 87 SER A CA 1
ATOM 648 C C . SER A 1 87 ? 5.683 -1.108 5.050 1.00 94.81 87 SER A C 1
ATOM 650 O O . SER A 1 87 ? 4.891 -1.560 5.875 1.00 94.81 87 SER A O 1
ATOM 652 N N . ILE A 1 88 ? 6.186 -1.848 4.067 1.00 94.88 88 ILE A N 1
ATOM 653 C CA . ILE A 1 88 ? 5.735 -3.206 3.776 1.00 94.88 88 ILE A CA 1
ATOM 654 C C . ILE A 1 88 ? 6.886 -4.175 4.054 1.00 94.88 88 ILE A C 1
ATOM 656 O O . ILE A 1 88 ? 7.919 -4.112 3.394 1.00 94.88 88 ILE A O 1
ATOM 660 N N . ASN A 1 89 ? 6.702 -5.080 5.018 1.00 93.06 89 ASN A N 1
ATOM 661 C CA . ASN A 1 89 ? 7.703 -6.087 5.380 1.00 93.06 89 ASN A CA 1
ATOM 662 C C . ASN A 1 89 ? 7.561 -7.389 4.561 1.00 93.06 89 ASN A C 1
ATOM 664 O O . ASN A 1 89 ? 6.460 -7.772 4.144 1.00 93.06 89 ASN A O 1
ATOM 668 N N . GLY A 1 90 ? 8.677 -8.105 4.406 1.00 94.62 90 GLY A N 1
ATOM 669 C CA . GLY A 1 90 ? 8.792 -9.370 3.683 1.00 94.62 90 GLY A CA 1
ATOM 670 C C . GLY A 1 90 ? 8.849 -9.213 2.163 1.00 94.62 90 GLY A C 1
ATOM 671 O O . GLY A 1 90 ? 8.694 -8.121 1.619 1.00 94.62 90 GLY A O 1
ATOM 672 N N . GLU A 1 91 ? 9.047 -10.331 1.471 1.00 96.56 91 GLU A N 1
ATOM 673 C CA . GLU A 1 91 ? 9.028 -10.375 0.009 1.00 96.56 91 GLU A CA 1
ATOM 674 C C . GLU A 1 91 ? 7.606 -10.137 -0.530 1.00 96.56 91 GLU A C 1
ATOM 676 O O . GLU A 1 91 ? 6.611 -10.528 0.097 1.00 96.56 91 GLU A O 1
ATOM 681 N N . LYS A 1 92 ? 7.504 -9.443 -1.672 1.00 95.12 92 LYS A N 1
ATOM 682 C CA . LYS A 1 92 ? 6.238 -9.113 -2.339 1.00 95.12 92 LYS A CA 1
ATOM 683 C C . LYS A 1 92 ? 6.324 -9.407 -3.827 1.00 95.12 92 LYS A C 1
ATOM 685 O O . LYS A 1 92 ? 7.223 -8.924 -4.511 1.00 95.12 92 LYS A O 1
ATOM 690 N N . THR A 1 93 ? 5.326 -10.124 -4.325 1.00 97.44 93 THR A N 1
ATOM 691 C CA . THR A 1 93 ? 5.138 -10.408 -5.747 1.00 97.44 93 THR A CA 1
ATOM 692 C C . THR A 1 93 ? 3.926 -9.629 -6.242 1.00 97.44 93 THR A C 1
ATOM 694 O O . THR A 1 93 ? 2.839 -9.746 -5.681 1.00 97.44 93 THR A O 1
ATOM 697 N N . PHE A 1 94 ? 4.106 -8.822 -7.287 1.00 95.88 94 PHE A N 1
ATOM 698 C CA . PHE A 1 94 ? 3.006 -8.133 -7.958 1.00 95.88 94 PHE A CA 1
ATOM 699 C C . PHE A 1 94 ? 2.611 -8.934 -9.197 1.00 95.88 94 PHE A C 1
ATOM 701 O O . PHE A 1 94 ? 3.372 -9.011 -10.156 1.00 95.88 94 PHE A O 1
ATOM 708 N N . GLU A 1 95 ? 1.413 -9.515 -9.188 1.00 97.88 95 GLU A N 1
ATOM 709 C CA . GLU A 1 95 ? 0.879 -10.287 -10.323 1.00 97.88 95 GLU A CA 1
ATOM 710 C C . GLU A 1 95 ? 0.394 -9.395 -11.480 1.00 97.88 95 GLU A C 1
ATOM 712 O O . GLU A 1 95 ? 0.024 -9.878 -12.548 1.00 97.88 95 GLU A O 1
ATOM 717 N N . ASN A 1 96 ? 0.384 -8.075 -11.280 1.00 98.06 96 ASN A N 1
ATOM 718 C CA . ASN A 1 96 ? -0.056 -7.095 -12.264 1.00 98.06 96 ASN A CA 1
ATOM 719 C C . ASN A 1 96 ? 0.935 -5.922 -12.361 1.00 98.06 96 ASN A C 1
ATOM 721 O O . ASN A 1 96 ? 1.920 -5.835 -11.627 1.00 98.06 96 ASN A O 1
ATOM 725 N N . ARG A 1 97 ? 0.671 -4.995 -13.284 1.00 97.06 97 ARG A N 1
ATOM 726 C CA . ARG A 1 97 ? 1.514 -3.830 -13.557 1.00 97.06 97 ARG A CA 1
ATOM 727 C C . ARG A 1 97 ? 1.607 -2.900 -12.346 1.00 97.06 97 ARG A C 1
ATOM 729 O O . ARG A 1 97 ? 0.601 -2.393 -11.856 1.00 97.06 97 ARG A O 1
ATOM 736 N N . ILE A 1 98 ? 2.838 -2.561 -11.974 1.00 95.94 98 ILE A N 1
ATOM 737 C CA . ILE A 1 98 ? 3.143 -1.492 -11.019 1.00 95.94 98 ILE A CA 1
ATOM 738 C C . ILE A 1 98 ? 3.150 -0.151 -11.762 1.00 95.94 98 ILE A C 1
ATOM 740 O O . ILE A 1 98 ? 3.846 0.007 -12.765 1.00 95.94 98 ILE A O 1
ATOM 744 N N . VAL A 1 99 ? 2.390 0.830 -11.267 1.00 95.38 99 VAL A N 1
ATOM 745 C CA . VAL A 1 99 ? 2.370 2.202 -11.800 1.00 95.38 99 VAL A CA 1
ATOM 746 C C . VAL A 1 99 ? 2.855 3.165 -10.723 1.00 95.38 99 VAL A C 1
ATOM 748 O O .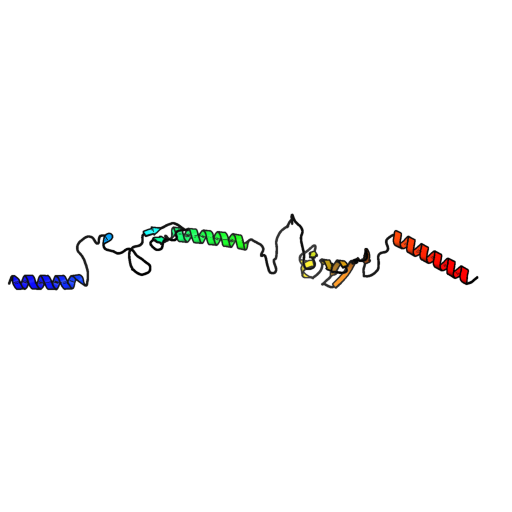 VAL A 1 99 ? 2.099 3.567 -9.841 1.00 95.38 99 VAL A O 1
ATOM 751 N N . ALA A 1 100 ? 4.125 3.558 -10.805 1.00 96.25 100 ALA A N 1
ATOM 752 C CA . ALA A 1 100 ? 4.699 4.551 -9.910 1.00 96.25 100 ALA A CA 1
ATOM 753 C C . ALA A 1 100 ? 4.502 5.962 -10.497 1.00 96.25 100 ALA A C 1
ATOM 755 O O . ALA A 1 100 ? 5.054 6.298 -11.541 1.00 96.25 100 ALA A O 1
ATOM 756 N N . LYS A 1 101 ? 3.704 6.809 -9.826 1.00 94.69 101 LYS A N 1
ATOM 757 C CA . LYS A 1 101 ? 3.511 8.231 -10.210 1.00 94.69 101 LYS A CA 1
ATOM 758 C C . LYS A 1 101 ? 4.737 9.110 -9.917 1.00 94.69 101 LYS A C 1
ATOM 760 O O . LYS A 1 101 ? 4.772 10.285 -10.270 1.00 94.69 101 LYS A O 1
ATOM 765 N N . ARG A 1 102 ? 5.714 8.547 -9.213 1.00 95.62 102 ARG A N 1
ATOM 766 C CA . ARG A 1 102 ? 7.040 9.095 -8.925 1.00 95.62 102 ARG A CA 1
ATOM 767 C C . ARG A 1 102 ? 8.060 7.991 -9.210 1.00 95.62 102 ARG A C 1
ATOM 769 O O . ARG A 1 102 ? 7.683 6.883 -9.574 1.00 95.62 102 ARG A O 1
ATOM 776 N N . ASN A 1 103 ? 9.340 8.290 -9.045 1.00 96.31 103 ASN A N 1
ATOM 777 C CA . ASN A 1 103 ? 10.411 7.324 -9.283 1.00 96.31 103 ASN A CA 1
ATOM 778 C C . ASN A 1 103 ? 10.306 6.090 -8.369 1.00 96.31 103 ASN A C 1
ATOM 780 O O . ASN A 1 103 ? 9.738 6.158 -7.277 1.00 96.31 103 ASN A O 1
ATOM 784 N N . ILE A 1 104 ? 10.952 5.002 -8.788 1.00 96.94 104 ILE A N 1
ATOM 785 C CA . ILE A 1 104 ? 11.211 3.815 -7.966 1.00 96.94 104 ILE A CA 1
ATOM 786 C C . ILE A 1 104 ? 12.667 3.877 -7.494 1.00 96.94 104 ILE A C 1
ATOM 788 O O . ILE A 1 104 ? 13.573 4.101 -8.299 1.00 96.94 104 ILE A O 1
ATOM 792 N N . ARG A 1 105 ? 12.894 3.692 -6.191 1.00 97.31 105 ARG A N 1
ATOM 793 C CA . ARG A 1 105 ? 14.232 3.639 -5.585 1.00 97.31 105 ARG A CA 1
ATOM 794 C C . ARG A 1 105 ? 14.506 2.224 -5.097 1.00 97.31 105 ARG A C 1
ATOM 796 O O . ARG A 1 105 ? 13.680 1.671 -4.378 1.00 97.31 105 ARG A O 1
ATOM 803 N N . ILE A 1 106 ? 15.645 1.661 -5.489 1.00 97.00 106 ILE A N 1
ATOM 804 C CA . ILE A 1 106 ? 16.053 0.298 -5.132 1.00 97.00 106 ILE A CA 1
ATOM 805 C C . ILE A 1 106 ? 17.443 0.355 -4.507 1.00 97.00 106 ILE A C 1
ATOM 807 O O . ILE A 1 106 ? 18.377 0.877 -5.115 1.00 97.00 106 ILE A O 1
ATOM 811 N N . SER A 1 107 ? 17.568 -0.216 -3.316 1.00 97.44 107 SER A N 1
ATOM 812 C CA . SER A 1 107 ? 18.837 -0.434 -2.625 1.00 97.44 107 SER A CA 1
ATOM 813 C C . SER A 1 107 ? 18.930 -1.910 -2.264 1.00 97.44 107 SER A C 1
ATOM 815 O O . SER A 1 107 ? 17.917 -2.559 -2.015 1.00 97.44 107 SER A O 1
ATOM 817 N N . ASP A 1 108 ? 20.142 -2.435 -2.223 1.00 95.88 108 ASP A N 1
ATOM 818 C CA . ASP A 1 108 ? 20.451 -3.799 -1.791 1.00 95.88 108 ASP A CA 1
ATOM 819 C C . ASP A 1 108 ? 20.420 -3.962 -0.260 1.00 95.88 108 ASP A C 1
ATOM 821 O O . ASP A 1 108 ? 20.247 -5.075 0.231 1.00 95.88 108 ASP A O 1
ATOM 825 N N . SER A 1 109 ? 20.562 -2.871 0.506 1.00 96.38 109 SER A N 1
ATOM 826 C CA . SER A 1 109 ? 20.507 -2.906 1.971 1.00 96.38 109 SER A CA 1
ATOM 827 C C . SER A 1 109 ? 19.737 -1.734 2.603 1.00 96.38 109 SER A C 1
ATOM 829 O O . SER A 1 109 ? 19.700 -0.629 2.046 1.00 96.38 109 SER A O 1
ATOM 831 N N . PRO A 1 110 ? 19.192 -1.918 3.826 1.00 96.00 110 PRO A N 1
ATOM 832 C CA . PRO A 1 110 ? 18.582 -0.831 4.599 1.00 96.00 110 PRO A CA 1
ATOM 833 C C . PRO A 1 110 ? 19.570 0.287 4.967 1.00 96.00 110 PRO A C 1
ATOM 835 O O . PRO A 1 110 ? 19.191 1.458 5.061 1.00 96.00 110 PRO A O 1
ATOM 838 N N . HIS A 1 111 ? 20.851 -0.054 5.156 1.00 97.44 111 HIS A N 1
ATOM 839 C CA . HIS A 1 111 ? 21.896 0.925 5.457 1.00 97.44 111 HIS A CA 1
ATOM 840 C C . HIS A 1 111 ? 22.084 1.904 4.289 1.00 97.44 111 HIS A C 1
ATOM 842 O O . HIS A 1 111 ? 22.077 3.117 4.482 1.00 97.44 111 HIS A O 1
ATOM 848 N N . TYR A 1 112 ? 22.163 1.389 3.063 1.00 97.69 112 TYR A N 1
ATOM 849 C CA . TYR A 1 112 ? 22.310 2.210 1.862 1.00 97.69 112 TYR A CA 1
ATOM 850 C C . TYR A 1 112 ? 21.022 2.963 1.511 1.00 97.69 112 TYR A C 1
ATOM 852 O O . TYR A 1 112 ? 21.077 4.159 1.218 1.00 97.69 112 TYR A O 1
ATOM 860 N N . ALA A 1 113 ? 19.855 2.331 1.674 1.00 96.50 113 ALA A N 1
ATOM 861 C CA . ALA A 1 113 ? 18.566 3.002 1.501 1.00 96.50 113 ALA A CA 1
ATOM 862 C C . ALA A 1 113 ? 18.424 4.239 2.405 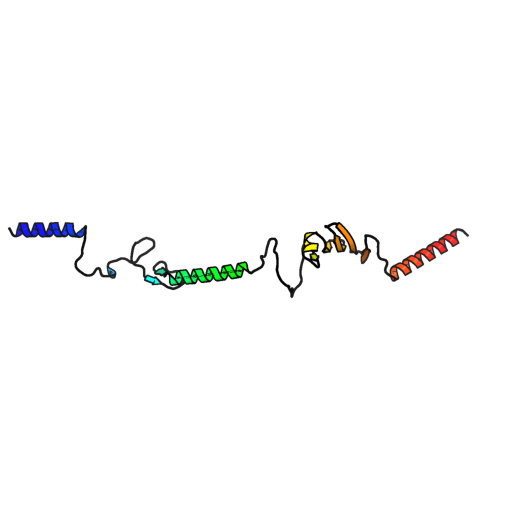1.00 96.50 113 ALA A C 1
ATOM 864 O O . ALA A 1 113 ? 18.026 5.307 1.938 1.00 96.50 113 ALA A O 1
ATOM 865 N N . SER A 1 114 ? 18.793 4.115 3.686 1.00 96.50 114 SER A N 1
ATOM 866 C CA . SER A 1 114 ? 18.693 5.215 4.656 1.00 96.50 114 SER A CA 1
ATOM 867 C C . SER A 1 114 ? 19.724 6.325 4.427 1.00 96.50 114 SER A C 1
ATOM 869 O O . SER A 1 114 ? 19.420 7.493 4.667 1.00 96.50 114 SER A O 1
ATOM 871 N N . ARG A 1 115 ? 20.907 6.001 3.888 1.00 96.88 115 ARG A N 1
ATOM 872 C CA . ARG A 1 115 ? 21.916 6.997 3.486 1.00 96.88 115 ARG A CA 1
ATOM 873 C C . ARG A 1 115 ? 21.544 7.761 2.209 1.00 96.88 115 ARG A C 1
ATOM 875 O O . ARG A 1 115 ? 22.078 8.839 1.961 1.00 96.88 115 ARG A O 1
ATOM 882 N N . GLY A 1 116 ? 20.598 7.244 1.426 1.00 97.06 116 GLY A N 1
ATOM 883 C CA . GLY A 1 116 ? 20.211 7.815 0.138 1.00 97.06 116 GLY A CA 1
ATOM 884 C C . GLY A 1 116 ? 21.027 7.272 -1.034 1.00 97.06 116 GLY A C 1
ATOM 885 O O . GLY A 1 116 ? 21.196 7.971 -2.038 1.00 97.06 116 GLY A O 1
ATOM 886 N N . ASP A 1 117 ? 21.509 6.037 -0.902 1.00 97.94 117 ASP A N 1
ATOM 887 C CA . ASP A 1 117 ? 22.217 5.309 -1.944 1.00 97.94 117 ASP A CA 1
ATOM 888 C C . ASP A 1 117 ? 21.259 4.314 -2.593 1.00 97.94 117 ASP A C 1
ATOM 890 O O . ASP A 1 117 ? 20.787 3.369 -1.954 1.00 97.94 117 ASP A O 1
ATOM 894 N N . TYR A 1 118 ? 20.921 4.542 -3.856 1.00 97.44 118 TYR A N 1
ATOM 895 C CA . TYR A 1 118 ? 19.925 3.736 -4.556 1.00 97.44 118 TYR A CA 1
ATOM 896 C C . TYR A 1 118 ? 20.085 3.830 -6.068 1.00 97.44 118 TYR A C 1
ATOM 898 O O . TYR A 1 118 ? 20.556 4.830 -6.613 1.00 97.44 118 TYR A O 1
ATOM 906 N N . LEU A 1 119 ? 19.606 2.803 -6.761 1.00 97.12 119 LEU A N 1
ATOM 907 C CA . LEU A 1 119 ? 19.208 2.915 -8.153 1.00 97.12 119 LEU A CA 1
ATOM 908 C C . LEU A 1 119 ? 17.868 3.659 -8.216 1.00 97.12 119 LEU A C 1
ATOM 910 O O . LEU A 1 119 ? 16.848 3.182 -7.722 1.00 97.12 119 LEU A O 1
ATOM 914 N N . ASN A 1 120 ? 17.878 4.840 -8.819 1.00 96.94 120 ASN A N 1
ATOM 915 C CA . ASN A 1 120 ? 16.710 5.654 -9.118 1.00 96.94 120 ASN A CA 1
ATOM 916 C C . ASN A 1 120 ? 16.244 5.349 -10.545 1.00 96.94 120 ASN A C 1
ATOM 918 O O . ASN A 1 120 ? 16.954 5.643 -11.510 1.00 96.94 120 ASN A O 1
ATOM 922 N N . ILE A 1 121 ? 15.050 4.777 -10.671 1.00 97.62 121 ILE A N 1
ATOM 923 C CA . ILE A 1 121 ? 14.401 4.488 -11.951 1.00 97.62 121 ILE A CA 1
ATOM 924 C C . ILE A 1 121 ? 13.268 5.488 -12.131 1.00 97.62 121 ILE A C 1
ATOM 926 O O . ILE A 1 121 ? 12.378 5.589 -11.281 1.00 97.62 121 ILE A O 1
ATOM 930 N N . GLY A 1 122 ? 13.300 6.244 -13.223 1.00 96.69 122 GLY A N 1
ATOM 931 C CA . GLY A 1 122 ? 12.308 7.281 -13.470 1.00 96.69 122 GLY A CA 1
ATOM 932 C C . GLY A 1 122 ? 12.104 7.574 -14.945 1.00 96.69 122 GLY A C 1
ATOM 933 O O . GLY A 1 122 ? 12.889 7.171 -15.803 1.00 96.69 122 GLY A O 1
ATOM 934 N N . ALA A 1 123 ? 11.015 8.280 -15.221 1.00 96.56 123 ALA A N 1
ATOM 935 C CA . ALA A 1 123 ? 10.694 8.793 -16.537 1.00 96.56 123 ALA A CA 1
ATOM 936 C C . ALA A 1 123 ? 9.934 10.115 -16.423 1.00 96.56 123 ALA A C 1
ATOM 938 O O . ALA A 1 123 ? 9.258 10.386 -15.428 1.00 96.56 123 ALA A O 1
ATOM 939 N N . ASN A 1 124 ? 10.055 10.940 -17.452 1.00 95.12 124 ASN A N 1
ATOM 940 C CA . ASN A 1 124 ? 9.291 12.162 -17.639 1.00 95.12 124 ASN A CA 1
ATOM 941 C C . ASN A 1 124 ? 8.915 12.314 -19.126 1.00 95.12 124 ASN A C 1
ATOM 943 O O . ASN A 1 124 ? 9.120 11.402 -19.921 1.00 95.12 124 ASN A O 1
ATOM 947 N N . ASN A 1 125 ? 8.352 13.465 -19.502 1.00 93.56 125 ASN A N 1
ATOM 948 C CA . ASN A 1 125 ? 7.893 13.729 -20.870 1.00 93.56 125 ASN A CA 1
ATOM 949 C C . ASN A 1 125 ? 9.003 13.668 -21.946 1.00 93.56 125 ASN A C 1
ATOM 951 O O . ASN A 1 125 ? 8.693 13.583 -23.128 1.00 93.56 125 ASN A O 1
ATOM 955 N N . GLY A 1 126 ? 10.280 13.752 -21.563 1.00 92.38 126 GLY A N 1
ATOM 956 C CA . GLY A 1 126 ? 11.413 13.771 -22.494 1.00 92.38 126 GLY A CA 1
ATOM 957 C C . GLY A 1 126 ? 12.353 12.576 -22.375 1.00 92.38 126 GLY A C 1
ATOM 958 O O . GLY A 1 126 ? 12.920 12.167 -23.382 1.00 92.38 126 GLY A O 1
ATOM 959 N N . ASP A 1 127 ? 12.491 11.999 -21.182 1.00 95.00 127 ASP A N 1
ATOM 960 C CA . ASP A 1 127 ? 13.539 11.029 -20.875 1.00 95.00 127 ASP A CA 1
ATOM 961 C C . ASP A 1 127 ? 13.027 9.905 -19.976 1.00 95.00 127 ASP A C 1
ATOM 963 O O . ASP A 1 127 ? 12.195 10.128 -19.094 1.00 95.00 127 ASP A O 1
ATOM 967 N N . CYS A 1 128 ? 13.633 8.726 -20.092 1.00 96.00 128 CYS A N 1
ATOM 968 C CA . CYS A 1 128 ? 13.689 7.755 -19.004 1.00 96.00 128 CYS A CA 1
ATOM 969 C C . CYS A 1 128 ? 15.136 7.526 -18.567 1.00 96.00 128 CYS A C 1
ATOM 971 O O . CYS A 1 128 ? 16.077 7.700 -19.349 1.00 96.00 128 CYS A O 1
ATOM 973 N N . TRP A 1 129 ? 15.337 7.180 -17.298 1.00 96.62 129 TRP A N 1
ATOM 974 C CA . TRP A 1 129 ? 16.674 7.029 -16.741 1.00 96.62 129 TRP A CA 1
ATOM 975 C C . TRP A 1 129 ? 16.785 5.911 -15.712 1.00 96.62 129 TRP A C 1
ATOM 977 O O . TRP A 1 129 ? 15.872 5.644 -14.928 1.00 96.62 129 TRP A O 1
ATOM 987 N N . PHE A 1 130 ? 17.982 5.330 -15.706 1.00 96.62 130 PHE 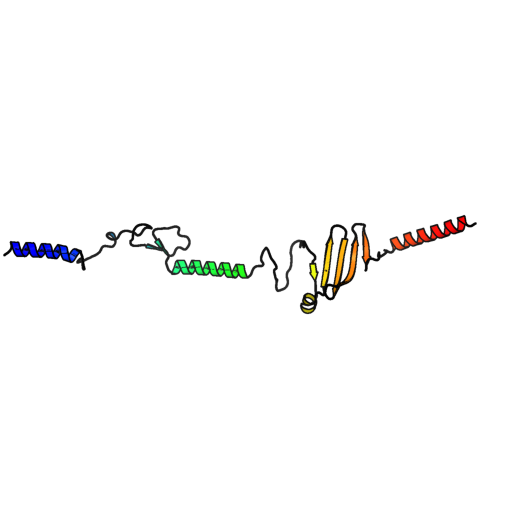A N 1
ATOM 988 C CA . PHE A 1 130 ? 18.546 4.541 -14.624 1.00 96.62 130 PHE A CA 1
ATOM 989 C C . PHE A 1 130 ? 19.714 5.339 -14.057 1.00 96.62 130 PHE A C 1
ATOM 991 O O . PHE A 1 130 ? 20.706 5.596 -14.745 1.00 96.62 130 PHE A O 1
ATOM 998 N N . GLU A 1 131 ? 19.578 5.775 -12.816 1.00 95.75 131 GLU A N 1
ATOM 999 C CA . GLU A 1 131 ? 20.531 6.671 -12.178 1.00 95.75 131 GLU A CA 1
ATOM 1000 C C . GLU A 1 131 ? 20.986 6.089 -10.848 1.00 95.75 131 GLU A C 1
ATOM 1002 O O . GLU A 1 131 ? 20.170 5.845 -9.964 1.00 95.75 131 GLU A O 1
ATOM 1007 N N . TYR A 1 132 ? 22.292 5.913 -10.680 1.00 96.56 132 TYR A N 1
ATOM 1008 C CA . TYR A 1 132 ? 22.850 5.609 -9.372 1.00 96.56 132 TYR A CA 1
ATOM 1009 C C . TYR A 1 132 ? 22.998 6.895 -8.554 1.00 96.56 132 TYR A C 1
ATOM 1011 O O . TYR A 1 132 ? 23.668 7.849 -8.978 1.00 96.56 132 TYR A O 1
ATOM 1019 N N . LYS A 1 133 ? 22.379 6.898 -7.372 1.00 96.94 133 LYS A N 1
ATOM 1020 C CA . LYS A 1 133 ? 22.537 7.923 -6.346 1.00 96.94 133 LYS A CA 1
ATOM 1021 C C . LYS A 1 133 ? 23.477 7.434 -5.249 1.00 96.94 133 LYS A C 1
ATOM 1023 O O . LYS A 1 133 ? 23.326 6.309 -4.792 1.00 96.94 133 LYS A O 1
ATOM 1028 N N . LEU A 1 134 ? 24.381 8.303 -4.804 1.00 96.62 134 LEU A N 1
ATOM 1029 C CA . LEU A 1 134 ? 25.139 8.168 -3.555 1.00 96.62 134 LEU A CA 1
ATOM 1030 C C . LEU A 1 134 ? 24.830 9.400 -2.706 1.00 96.62 134 LEU A C 1
ATOM 1032 O O . LEU A 1 134 ? 25.034 10.518 -3.175 1.00 96.62 134 LEU A O 1
ATOM 1036 N N . SER A 1 135 ? 24.315 9.229 -1.495 1.00 96.00 135 SER A N 1
ATOM 1037 C CA . SER A 1 135 ? 23.882 10.323 -0.621 1.00 96.00 135 SER A CA 1
ATOM 1038 C C . SER A 1 135 ? 22.956 11.316 -1.339 1.00 96.00 135 SER A C 1
ATOM 1040 O O . SER A 1 135 ? 23.089 12.530 -1.200 1.00 96.00 135 SER A O 1
ATOM 1042 N N . ASN A 1 136 ? 22.029 10.805 -2.158 1.00 94.50 136 ASN A N 1
ATOM 1043 C CA . ASN A 1 136 ? 21.133 11.575 -3.034 1.00 94.50 136 ASN A CA 1
ATOM 1044 C C . ASN A 1 136 ? 21.806 12.372 -4.175 1.00 94.50 136 ASN A C 1
ATOM 1046 O O . ASN A 1 136 ? 21.110 13.042 -4.944 1.00 94.50 136 ASN A O 1
ATOM 1050 N N . GLN A 1 137 ? 23.121 12.265 -4.360 1.00 95.56 137 GLN A N 1
ATOM 1051 C CA . GLN A 1 137 ? 23.841 12.870 -5.479 1.00 95.56 137 GLN A CA 1
ATOM 1052 C C . GLN A 1 137 ? 23.866 11.938 -6.698 1.00 95.56 137 GLN A C 1
ATOM 1054 O O . GLN A 1 137 ? 24.122 10.746 -6.574 1.00 95.56 137 GLN A O 1
ATOM 1059 N N . GLU A 1 138 ? 23.621 12.485 -7.893 1.00 94.50 138 GLU A N 1
ATOM 1060 C CA . GLU A 1 138 ? 23.786 11.779 -9.176 1.00 94.50 138 GLU A CA 1
ATOM 1061 C C . GLU A 1 138 ? 25.262 11.417 -9.408 1.00 94.50 138 GLU A C 1
ATOM 1063 O O . GLU A 1 138 ? 26.089 12.305 -9.615 1.00 94.50 138 GLU A O 1
ATOM 1068 N N . ILE A 1 139 ? 25.598 10.123 -9.397 1.00 93.81 139 ILE A N 1
ATOM 1069 C CA . ILE A 1 139 ? 26.968 9.646 -9.670 1.00 93.81 139 ILE A CA 1
ATOM 1070 C C . ILE A 1 139 ? 27.125 9.201 -11.123 1.00 93.81 139 ILE A C 1
ATOM 1072 O O . ILE A 1 139 ? 28.130 9.489 -11.785 1.00 93.81 139 ILE A O 1
ATOM 1076 N N . GLY A 1 140 ? 26.127 8.487 -11.632 1.00 92.56 140 GLY A N 1
ATOM 1077 C CA . GLY A 1 140 ? 26.139 7.922 -12.969 1.00 92.56 140 GLY A CA 1
ATOM 1078 C C . GLY A 1 140 ? 24.723 7.692 -13.450 1.00 92.56 140 GLY A C 1
ATOM 1079 O O . GLY A 1 140 ? 23.935 7.037 -12.773 1.00 92.56 140 GLY A O 1
ATOM 1080 N N . THR A 1 141 ? 24.433 8.214 -14.634 1.00 95.94 141 THR A N 1
ATOM 1081 C CA . THR A 1 141 ? 23.096 8.144 -15.207 1.00 95.94 141 THR A CA 1
ATOM 1082 C C . THR A 1 141 ? 23.170 7.660 -16.628 1.00 95.94 141 THR A C 1
ATOM 1084 O O . THR A 1 141 ? 23.853 8.267 -17.459 1.00 95.94 141 THR A O 1
ATOM 1087 N N . LEU A 1 142 ? 22.436 6.587 -16.883 1.00 96.56 142 LEU A N 1
ATOM 1088 C CA . LEU A 1 142 ? 22.087 6.111 -18.205 1.00 96.56 142 LEU A CA 1
ATOM 1089 C C . LEU A 1 142 ? 20.690 6.648 -18.531 1.00 96.56 142 LEU A C 1
ATOM 1091 O O . LEU A 1 142 ? 19.755 6.411 -17.766 1.00 96.56 142 LEU A O 1
ATOM 1095 N N . ARG A 1 143 ? 20.540 7.389 -19.633 1.00 95.69 143 ARG A N 1
ATOM 1096 C CA . ARG A 1 143 ? 19.236 7.915 -20.079 1.00 95.69 143 ARG A CA 1
ATOM 1097 C C . ARG A 1 143 ? 18.923 7.500 -21.497 1.00 95.69 143 ARG A C 1
ATOM 1099 O O . ARG A 1 143 ? 19.803 7.614 -22.352 1.00 95.69 143 ARG A O 1
ATOM 1106 N N . MET A 1 144 ? 17.673 7.123 -21.736 1.00 95.69 144 MET A N 1
ATOM 1107 C CA . MET A 1 144 ? 17.090 7.078 -23.071 1.00 95.69 144 MET A CA 1
ATOM 1108 C C . MET A 1 144 ? 16.230 8.323 -23.253 1.00 95.69 144 MET A C 1
ATOM 1110 O O . MET A 1 144 ? 15.344 8.602 -22.447 1.00 95.69 144 MET A O 1
ATOM 1114 N N . HIS A 1 145 ? 16.518 9.063 -24.308 1.00 94.69 145 HIS A N 1
ATOM 1115 C CA . HIS A 1 145 ? 15.798 10.268 -24.690 1.00 94.69 145 HIS A CA 1
ATOM 1116 C C . HIS A 1 145 ? 14.649 9.893 -25.630 1.00 94.69 145 HIS A C 1
ATOM 1118 O O . HIS A 1 145 ? 14.747 8.924 -26.387 1.00 94.69 145 HIS A O 1
ATOM 1124 N N . ALA A 1 146 ? 13.577 10.682 -25.653 1.00 94.94 146 ALA A N 1
ATOM 1125 C CA . ALA A 1 146 ? 12.432 10.475 -26.546 1.00 94.94 146 ALA A CA 1
ATOM 1126 C C . ALA A 1 146 ? 12.810 10.515 -28.040 1.00 94.94 146 ALA A C 1
ATOM 1128 O O . ALA A 1 146 ? 12.121 9.934 -28.874 1.00 94.94 146 ALA A O 1
ATOM 1129 N N . ASN A 1 147 ? 13.928 11.164 -28.386 1.00 91.88 147 ASN A N 1
ATOM 1130 C CA . ASN A 1 147 ? 14.480 11.173 -29.743 1.00 91.88 147 ASN A CA 1
ATOM 1131 C C . ASN A 1 147 ? 15.228 9.871 -30.119 1.00 91.88 147 ASN A C 1
ATOM 1133 O O . ASN A 1 147 ? 15.764 9.780 -31.222 1.00 91.88 147 ASN A O 1
ATOM 1137 N N . GLY A 1 148 ? 15.289 8.888 -29.214 1.00 90.56 148 GLY A N 1
ATOM 1138 C CA . GLY A 1 148 ? 15.987 7.616 -29.396 1.00 90.56 148 GLY A CA 1
ATOM 1139 C C . GLY A 1 148 ? 17.468 7.638 -29.009 1.00 90.56 148 GLY A C 1
ATOM 1140 O O . GLY A 1 148 ? 18.126 6.601 -29.094 1.00 90.56 148 GLY A O 1
ATOM 1141 N N . ASP A 1 149 ? 18.010 8.776 -28.566 1.00 92.56 149 ASP A N 1
ATOM 1142 C CA . ASP A 1 149 ? 19.399 8.847 -28.126 1.00 92.56 149 ASP A CA 1
ATOM 1143 C C . ASP A 1 149 ? 19.587 8.128 -26.788 1.00 92.56 149 ASP A C 1
ATOM 1145 O O . ASP A 1 149 ? 18.825 8.311 -25.838 1.00 92.56 149 ASP A O 1
ATOM 1149 N N . LEU A 1 150 ? 20.661 7.346 -26.692 1.00 94.31 150 LEU A N 1
ATOM 1150 C CA . LEU A 1 150 ? 21.154 6.820 -25.427 1.00 94.31 150 LEU A CA 1
ATOM 1151 C C . LEU A 1 150 ? 22.294 7.712 -24.943 1.00 94.31 150 LEU A C 1
ATOM 1153 O O . LEU A 1 150 ? 23.230 8.001 -25.691 1.00 94.31 150 LEU A O 1
ATOM 1157 N N . THR A 1 151 ? 22.250 8.137 -23.686 1.00 94.62 151 THR A N 1
ATOM 1158 C CA . THR A 1 151 ? 23.322 8.939 -23.088 1.00 94.62 151 THR A CA 1
ATOM 1159 C C . THR A 1 151 ? 23.812 8.337 -21.787 1.00 94.62 151 THR A C 1
ATOM 1161 O O . THR A 1 151 ? 23.028 7.805 -21.005 1.00 94.62 151 THR A O 1
ATOM 1164 N N . TYR A 1 152 ? 25.107 8.486 -21.533 1.00 95.19 152 TYR A N 1
ATOM 1165 C CA . TYR A 1 152 ? 25.711 8.250 -20.230 1.00 95.19 152 TYR A CA 1
ATOM 1166 C C . TYR A 1 152 ? 26.436 9.510 -19.779 1.00 95.19 152 TYR A C 1
ATOM 1168 O O . TYR A 1 152 ? 27.184 10.103 -20.556 1.00 95.19 152 TYR A O 1
ATOM 1176 N N . LYS A 1 153 ? 26.183 9.966 -18.545 1.00 91.12 153 LYS A N 1
ATOM 1177 C CA . LYS A 1 153 ? 26.721 11.244 -18.030 1.00 91.12 153 LYS A CA 1
ATOM 1178 C C . LYS A 1 153 ? 26.540 12.407 -19.022 1.00 91.12 153 LYS A C 1
ATOM 1180 O O . LYS A 1 153 ? 27.436 13.226 -19.211 1.00 91.12 153 LYS A O 1
ATOM 1185 N N . ARG A 1 154 ? 25.369 12.464 -19.671 1.00 88.06 154 ARG A N 1
ATOM 1186 C CA . ARG A 1 154 ? 24.989 13.475 -20.683 1.00 88.06 154 ARG A CA 1
ATOM 1187 C C . ARG A 1 154 ? 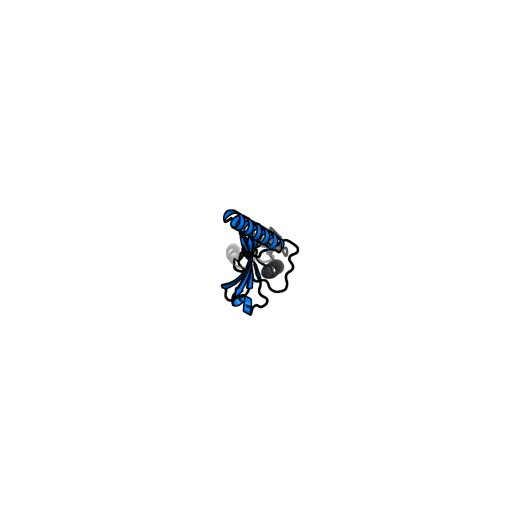25.787 13.431 -21.990 1.00 88.06 154 ARG A C 1
ATOM 1189 O O . ARG A 1 154 ? 25.611 14.300 -22.837 1.00 88.06 154 ARG A O 1
ATOM 1196 N N . GLN A 1 155 ? 26.634 12.428 -22.188 1.00 91.88 155 GLN A N 1
ATOM 1197 C CA . GLN A 1 155 ? 27.301 12.195 -23.462 1.00 91.88 155 GLN A CA 1
ATOM 1198 C C . GLN A 1 155 ? 26.536 11.137 -24.245 1.00 91.88 155 GLN A C 1
ATOM 1200 O O . GLN A 1 155 ? 26.180 10.094 -23.697 1.00 91.88 155 GLN A O 1
ATOM 1205 N N . LYS A 1 156 ? 26.287 11.404 -25.528 1.00 92.12 156 LYS A N 1
ATOM 1206 C CA . LYS A 1 156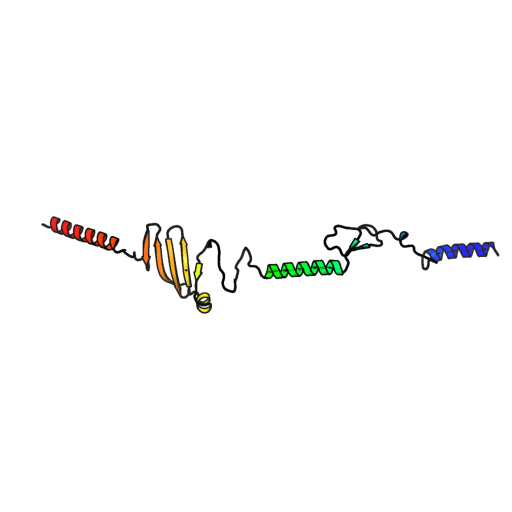 ? 25.665 10.436 -26.431 1.00 92.12 156 LYS A CA 1
ATOM 1207 C C . LYS A 1 156 ? 26.555 9.204 -26.564 1.00 92.12 156 LYS A C 1
ATOM 1209 O O . LYS A 1 156 ? 27.719 9.310 -26.948 1.00 92.12 156 LYS A O 1
ATOM 1214 N N . ILE A 1 157 ? 25.986 8.045 -26.259 1.00 92.69 157 ILE A N 1
ATOM 1215 C CA . ILE A 1 157 ? 26.576 6.756 -26.589 1.00 92.69 157 ILE A CA 1
ATOM 1216 C C . ILE A 1 157 ? 26.283 6.526 -28.069 1.00 92.69 157 ILE A C 1
ATOM 1218 O O . ILE A 1 157 ? 25.131 6.397 -28.473 1.00 92.69 157 ILE A O 1
ATOM 1222 N N . TYR A 1 158 ? 27.332 6.507 -28.885 1.00 89.38 158 TYR A N 1
ATOM 1223 C CA . TYR A 1 158 ? 27.207 6.194 -30.303 1.00 89.38 158 TYR A CA 1
ATOM 1224 C C . TYR A 1 158 ? 27.202 4.682 -30.489 1.00 89.38 158 TYR A C 1
ATOM 1226 O O . TYR A 1 158 ? 28.167 4.000 -30.133 1.00 89.38 158 TYR A O 1
ATOM 1234 N N . LEU A 1 159 ? 26.132 4.156 -31.081 1.00 86.12 159 LEU A N 1
ATOM 1235 C CA . LEU A 1 159 ? 26.101 2.760 -31.490 1.00 86.12 159 LEU A CA 1
ATOM 1236 C C . LEU A 1 159 ? 26.991 2.576 -32.729 1.00 86.12 159 LEU A C 1
ATOM 1238 O O . LEU A 1 159 ? 27.279 3.521 -33.468 1.00 86.12 159 LEU A O 1
ATOM 1242 N N . LYS A 1 160 ? 27.443 1.342 -32.984 1.00 85.88 160 LYS A N 1
ATOM 1243 C CA . LYS A 1 160 ? 28.404 1.029 -34.064 1.00 85.88 160 LYS A CA 1
ATOM 1244 C C . LYS A 1 160 ? 27.989 1.602 -35.430 1.00 85.88 160 LYS A C 1
ATOM 1246 O O . LYS A 1 160 ? 28.843 2.054 -36.193 1.00 85.88 160 LYS A O 1
ATOM 1251 N N . MET A 1 161 ? 26.689 1.614 -35.724 1.00 85.19 161 MET A N 1
ATOM 1252 C CA . MET A 1 161 ? 26.132 2.125 -36.979 1.00 85.19 161 MET A CA 1
ATOM 1253 C C . MET A 1 161 ? 26.233 3.656 -37.081 1.00 85.19 161 MET A C 1
ATOM 1255 O O . MET A 1 161 ? 26.625 4.178 -38.128 1.00 85.19 161 MET A O 1
ATOM 1259 N N . ASP A 1 162 ? 26.003 4.368 -35.976 1.00 84.56 162 ASP A N 1
ATOM 1260 C CA . ASP A 1 162 ? 26.173 5.823 -35.895 1.00 84.56 162 ASP A CA 1
ATOM 1261 C C . ASP A 1 162 ? 27.637 6.209 -36.071 1.00 84.56 162 ASP A C 1
ATOM 1263 O O . ASP A 1 162 ? 27.956 7.140 -36.812 1.00 84.56 162 ASP A O 1
ATOM 1267 N N . CYS A 1 163 ? 28.538 5.450 -35.439 1.00 83.12 163 CYS A N 1
ATOM 1268 C CA . CYS A 1 163 ? 29.979 5.618 -35.596 1.00 83.12 163 CYS A CA 1
ATOM 1269 C C . CYS A 1 163 ? 30.395 5.467 -37.061 1.00 83.12 163 CYS A C 1
ATOM 1271 O O . CYS A 1 163 ? 31.121 6.314 -37.583 1.00 83.12 163 CYS A O 1
ATOM 1273 N N . TRP A 1 164 ? 29.913 4.428 -37.751 1.00 86.81 164 TRP A N 1
ATOM 1274 C CA . TRP A 1 164 ? 30.226 4.215 -39.164 1.00 86.81 164 TRP A CA 1
ATOM 1275 C C . TRP A 1 164 ? 29.749 5.392 -40.023 1.00 86.81 164 TRP A C 1
ATOM 1277 O O . TRP A 1 164 ? 30.550 5.954 -40.774 1.00 86.81 164 TRP A O 1
ATOM 1287 N N . GLN A 1 165 ? 28.496 5.831 -39.865 1.00 88.94 165 GLN A N 1
ATOM 1288 C CA . GLN A 1 165 ? 27.937 6.957 -40.622 1.00 88.94 165 GLN A CA 1
ATOM 1289 C C . GLN A 1 165 ? 28.655 8.280 -40.317 1.00 88.94 165 GLN A C 1
ATOM 1291 O O . GLN A 1 165 ? 28.955 9.061 -41.224 1.00 88.94 165 GLN A O 1
ATOM 1296 N N . ALA A 1 166 ? 28.987 8.530 -39.049 1.00 87.12 166 ALA A N 1
ATOM 1297 C CA . ALA A 1 166 ? 29.725 9.716 -38.626 1.00 87.12 166 ALA A CA 1
ATOM 1298 C C . ALA A 1 166 ? 31.147 9.741 -39.211 1.00 87.12 166 ALA A C 1
ATOM 1300 O O . ALA A 1 166 ? 31.596 10.783 -39.699 1.00 87.12 166 ALA A O 1
ATOM 1301 N N . ILE A 1 167 ? 31.841 8.597 -39.223 1.00 89.00 167 ILE A N 1
ATOM 1302 C CA . ILE A 1 167 ? 33.176 8.459 -39.818 1.00 89.00 167 ILE A CA 1
ATOM 1303 C C . ILE A 1 167 ? 33.113 8.653 -41.338 1.00 89.00 167 ILE A C 1
ATOM 1305 O O . ILE A 1 167 ? 33.919 9.415 -41.874 1.00 89.00 167 ILE A O 1
ATOM 1309 N N . HIS A 1 168 ? 32.156 8.036 -42.038 1.00 93.25 168 HIS A N 1
ATOM 1310 C CA . HIS A 1 168 ? 32.015 8.183 -43.494 1.00 93.25 168 HIS A CA 1
ATOM 1311 C C . HIS A 1 168 ? 31.694 9.627 -43.891 1.00 93.25 168 HIS A C 1
ATOM 1313 O O . HIS A 1 168 ? 32.357 10.178 -44.772 1.00 93.25 168 HIS A O 1
ATOM 1319 N N . LYS A 1 169 ? 30.773 10.295 -43.180 1.00 91.69 169 LYS A N 1
ATOM 1320 C CA . LYS A 1 169 ? 30.483 11.725 -43.387 1.00 91.69 169 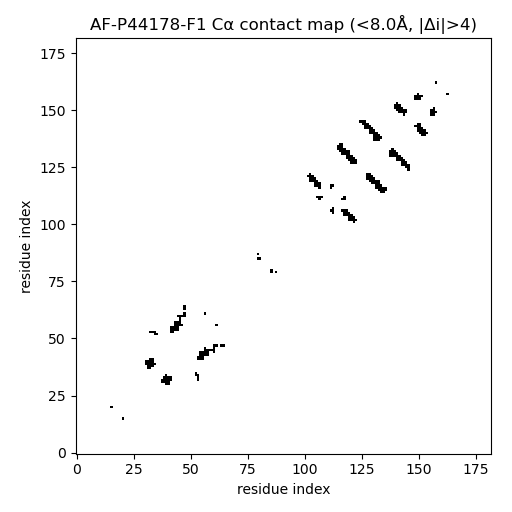LYS A CA 1
ATOM 1321 C C . LYS A 1 169 ? 31.714 12.606 -43.149 1.00 91.69 169 LYS A C 1
ATOM 1323 O O . LYS A 1 169 ? 31.954 13.532 -43.925 1.00 91.69 169 LYS A O 1
ATOM 1328 N N . ARG A 1 170 ? 32.517 12.332 -42.110 1.00 92.69 170 ARG A N 1
ATOM 1329 C CA . ARG A 1 170 ? 33.776 13.061 -41.854 1.00 92.69 170 ARG A CA 1
ATOM 1330 C C . ARG A 1 170 ? 34.801 12.831 -42.966 1.00 92.69 170 ARG A C 1
ATOM 1332 O O . ARG A 1 170 ? 35.363 13.805 -43.462 1.00 92.69 170 ARG A O 1
ATOM 1339 N N . LYS A 1 171 ? 35.001 11.582 -43.400 1.00 91.50 171 LYS A N 1
ATOM 1340 C CA . LYS A 1 171 ? 35.899 11.243 -44.518 1.00 91.50 171 LYS A CA 1
ATOM 1341 C C . LYS A 1 171 ? 35.488 11.962 -45.808 1.00 91.50 171 LYS A C 1
ATOM 1343 O O . LYS A 1 171 ? 36.345 12.562 -46.455 1.00 91.50 171 LYS A O 1
ATOM 1348 N N . LEU A 1 172 ? 34.192 11.984 -46.131 1.00 91.56 172 LEU A N 1
ATOM 1349 C CA . LEU A 1 172 ? 33.666 12.674 -47.312 1.00 91.56 172 LEU A CA 1
ATOM 1350 C C . LEU A 1 172 ? 33.918 14.189 -47.247 1.00 91.56 172 LEU A C 1
ATOM 1352 O O . LEU A 1 172 ? 34.440 14.758 -48.200 1.00 91.56 172 LEU A O 1
ATOM 1356 N N . LYS A 1 173 ? 33.647 14.837 -46.102 1.00 91.44 173 LYS A N 1
ATOM 1357 C CA . LYS A 1 173 ? 33.915 16.278 -45.913 1.00 91.44 173 LYS A CA 1
ATOM 1358 C C . LYS A 1 173 ? 35.394 16.631 -46.076 1.00 91.44 173 LYS A C 1
ATOM 1360 O O . LYS A 1 173 ? 35.708 17.622 -46.731 1.00 91.44 173 LYS A O 1
ATOM 1365 N N . VAL A 1 174 ? 36.300 15.827 -45.513 1.00 93.56 174 VAL A N 1
ATOM 1366 C CA . VAL A 1 174 ? 37.752 16.036 -45.662 1.00 93.56 174 VAL A CA 1
ATOM 1367 C C . VAL A 1 174 ? 38.180 15.871 -47.122 1.00 93.56 174 VAL A C 1
ATOM 1369 O O . VAL A 1 174 ? 38.978 16.668 -47.615 1.00 93.56 174 VAL A O 1
ATOM 1372 N N . PHE A 1 175 ? 37.626 14.886 -47.834 1.00 91.75 175 PHE A N 1
ATOM 1373 C CA . PHE A 1 175 ? 37.893 14.682 -49.257 1.00 91.75 175 PHE A CA 1
ATOM 1374 C C . PHE A 1 175 ? 37.414 15.870 -50.110 1.00 91.75 175 PHE A C 1
ATOM 1376 O O . PHE A 1 175 ? 38.191 16.417 -50.893 1.00 91.75 175 PHE A O 1
ATOM 1383 N N . THR A 1 176 ? 36.179 16.343 -49.910 1.00 92.75 176 THR A N 1
ATOM 1384 C CA . THR A 1 176 ? 35.636 17.510 -50.628 1.00 92.75 176 THR A CA 1
ATOM 1385 C C . THR A 1 176 ? 36.406 18.795 -50.310 1.00 92.75 176 THR A C 1
ATOM 1387 O O . THR A 1 176 ? 36.686 19.579 -51.215 1.00 92.75 176 THR A O 1
ATOM 1390 N N . ALA A 1 177 ? 36.797 19.010 -49.049 1.00 92.19 177 ALA A N 1
ATOM 1391 C CA . ALA A 1 177 ? 37.594 20.171 -48.648 1.00 92.19 177 ALA A CA 1
ATOM 1392 C C . ALA A 1 177 ? 38.991 20.164 -49.287 1.00 92.19 177 ALA A C 1
ATOM 1394 O O . ALA A 1 177 ? 39.461 21.206 -49.737 1.00 92.19 177 ALA A O 1
ATOM 1395 N N . LYS A 1 178 ? 39.637 18.992 -49.385 1.00 90.88 178 LYS A N 1
ATOM 1396 C CA . LYS A 1 178 ? 40.897 18.840 -50.128 1.00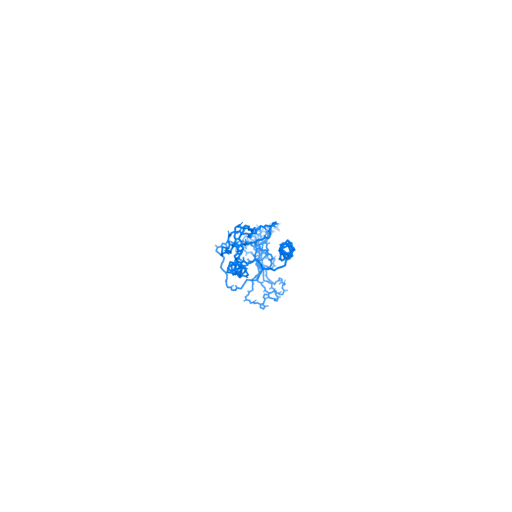 90.88 178 LYS A CA 1
ATOM 1397 C C . LYS A 1 178 ? 40.718 19.105 -51.625 1.00 90.88 178 LYS A C 1
ATOM 1399 O O . LYS A 1 178 ? 41.599 19.714 -52.217 1.00 90.88 178 LYS A O 1
ATOM 1404 N N . ARG A 1 179 ? 39.589 18.702 -52.223 1.00 91.75 179 ARG A N 1
ATOM 1405 C CA . ARG A 1 179 ? 39.285 18.971 -53.640 1.00 91.75 179 ARG A CA 1
ATOM 1406 C C . ARG A 1 179 ? 39.064 20.459 -53.935 1.00 91.75 179 ARG A C 1
ATOM 1408 O O . ARG A 1 179 ? 39.455 20.886 -55.002 1.00 91.75 179 ARG A O 1
ATOM 1415 N N . LYS A 1 180 ? 38.484 21.242 -53.014 1.00 86.94 180 LYS A N 1
ATOM 1416 C CA . LYS A 1 180 ? 38.286 22.701 -53.187 1.00 86.94 180 LYS A CA 1
ATOM 1417 C C . LYS A 1 180 ? 39.566 23.541 -53.068 1.00 86.94 180 LYS A C 1
ATOM 1419 O O . LYS A 1 180 ? 39.548 24.705 -53.441 1.00 86.94 180 LYS A O 1
ATOM 1424 N N . LYS A 1 181 ? 40.628 22.995 -52.467 1.00 85.50 181 LYS A N 1
ATOM 1425 C CA . LYS A 1 181 ? 41.927 23.678 -52.317 1.00 85.50 181 LYS A CA 1
ATOM 1426 C C . LYS A 1 181 ? 42.889 23.421 -53.483 1.00 85.50 181 LYS A C 1
ATOM 1428 O O . LYS A 1 181 ? 43.957 24.022 -53.497 1.00 85.50 181 LYS A O 1
ATOM 1433 N N . ARG A 1 182 ? 42.558 22.482 -54.371 1.00 77.12 182 ARG A N 1
ATOM 1434 C CA . ARG A 1 182 ? 43.264 22.244 -55.633 1.00 77.12 182 ARG A CA 1
ATOM 1435 C C . ARG A 1 182 ? 42.522 22.969 -56.739 1.00 77.12 182 ARG A C 1
ATOM 1437 O O . ARG A 1 182 ? 43.217 23.431 -57.659 1.00 77.12 182 ARG A O 1
#

pLDDT: mean 88.49, std 14.2, range [42.03, 98.5]